Protein AF-A0A4Y7TM71-F1 (afdb_monomer_lite)

Radius of gyration: 32.28 Å; chains: 1; bounding box: 66×31×99 Å

Foldseek 3Di:
DVVLVVLLVLLVVLLVLVVVLVVLLVVLVVLVVVLPDPPDDDDDDPPPVVVVVVVVVVVVSVVVSVVSVVVSVVVVVVLVVLLVCLQCVLPDPCVVVVHDPDDDPVVVVVVVVVVVVPDDDDDPVNVVVVVVVVVVVVVVVSVVSSVVSNVVSVVVVVVVVVVSVVVSVVSVVVSVVSVVVSVVSNVVSD

Structure (mmCIF, N/CA/C/O backbone):
data_AF-A0A4Y7TM71-F1
#
_entry.id   AF-A0A4Y7TM71-F1
#
loop_
_atom_site.group_PDB
_atom_site.id
_atom_site.type_symbol
_atom_site.label_atom_id
_atom_site.label_alt_id
_atom_site.label_comp_id
_atom_site.label_asym_id
_atom_site.label_entity_id
_atom_site.label_seq_id
_atom_site.pdbx_PDB_ins_code
_atom_site.Cartn_x
_atom_site.Cartn_y
_atom_site.Cartn_z
_atom_site.occupancy
_atom_site.B_iso_or_equiv
_atom_site.auth_seq_id
_atom_site.auth_comp_id
_atom_site.auth_asym_id
_atom_site.auth_atom_id
_atom_site.pdbx_PDB_model_num
ATOM 1 N N . MET A 1 1 ? 12.649 1.979 -1.568 1.00 57.94 1 MET A N 1
ATOM 2 C CA . MET A 1 1 ? 12.592 1.007 -0.449 1.00 57.94 1 MET A CA 1
ATOM 3 C C . MET A 1 1 ? 12.255 1.655 0.897 1.00 57.94 1 MET A C 1
ATOM 5 O O . MET A 1 1 ? 11.317 1.208 1.536 1.00 57.94 1 MET A O 1
ATOM 9 N N . ILE A 1 2 ? 12.929 2.746 1.294 1.00 66.44 2 ILE A N 1
ATOM 10 C CA . ILE A 1 2 ? 12.749 3.411 2.608 1.00 66.44 2 ILE A CA 1
ATOM 11 C C . ILE A 1 2 ? 11.286 3.793 2.924 1.00 66.44 2 ILE A C 1
ATOM 13 O O . ILE A 1 2 ? 10.859 3.709 4.071 1.00 66.44 2 ILE A O 1
ATOM 17 N N . PHE A 1 3 ? 10.498 4.213 1.929 1.00 72.94 3 PHE A N 1
ATOM 18 C CA . PHE A 1 3 ? 9.116 4.660 2.152 1.00 72.94 3 PHE A CA 1
ATOM 19 C C . PHE A 1 3 ? 8.144 3.508 2.477 1.00 72.94 3 PHE A C 1
ATOM 21 O O . PHE A 1 3 ? 7.340 3.625 3.399 1.00 72.94 3 PHE A O 1
ATOM 28 N N . VAL A 1 4 ? 8.289 2.364 1.799 1.00 79.19 4 VAL A N 1
ATOM 29 C CA . VAL A 1 4 ? 7.483 1.144 2.019 1.00 79.19 4 VAL A CA 1
ATOM 30 C C . VAL A 1 4 ? 7.668 0.621 3.442 1.00 79.19 4 VAL A C 1
ATOM 32 O O . VAL A 1 4 ? 6.703 0.301 4.137 1.00 79.19 4 VAL A O 1
ATOM 35 N N . GLU A 1 5 ? 8.921 0.580 3.891 1.00 80.94 5 GLU A N 1
ATOM 36 C CA . GLU A 1 5 ? 9.288 0.130 5.231 1.00 80.94 5 GLU A CA 1
ATOM 37 C C . GLU A 1 5 ? 8.752 1.079 6.311 1.00 80.94 5 GLU A C 1
ATOM 39 O O . GLU A 1 5 ? 8.208 0.635 7.322 1.00 80.94 5 GLU A O 1
ATOM 44 N N . LYS A 1 6 ? 8.808 2.396 6.075 1.00 86.62 6 LYS A N 1
ATOM 45 C CA . LYS A 1 6 ? 8.221 3.395 6.981 1.00 86.62 6 LYS A CA 1
ATOM 46 C C . LYS A 1 6 ? 6.706 3.244 7.118 1.00 86.62 6 LYS A C 1
ATOM 48 O O . LYS A 1 6 ? 6.204 3.295 8.244 1.00 86.62 6 LYS A O 1
ATOM 53 N N . LEU A 1 7 ? 5.988 3.031 6.012 1.00 85.88 7 LEU A N 1
ATOM 54 C CA . LEU A 1 7 ? 4.543 2.769 6.039 1.00 85.88 7 LEU A CA 1
ATOM 55 C C . LEU A 1 7 ? 4.219 1.457 6.769 1.00 85.88 7 LEU A C 1
ATOM 57 O O . LEU A 1 7 ? 3.261 1.387 7.533 1.00 85.88 7 LEU A O 1
ATOM 61 N N . ALA A 1 8 ? 5.061 0.433 6.613 1.00 84.94 8 ALA A N 1
ATOM 62 C CA . ALA A 1 8 ? 4.896 -0.824 7.337 1.00 84.94 8 ALA A CA 1
ATOM 63 C C . ALA A 1 8 ? 5.119 -0.696 8.838 1.00 84.94 8 ALA A C 1
ATOM 65 O O . ALA A 1 8 ? 4.341 -1.228 9.631 1.00 84.94 8 ALA A O 1
ATOM 66 N N . ASN A 1 9 ? 6.139 0.054 9.235 1.00 87.56 9 ASN A N 1
ATOM 67 C CA . ASN A 1 9 ? 6.397 0.319 10.640 1.00 87.56 9 ASN A CA 1
ATOM 68 C C . ASN A 1 9 ? 5.257 1.128 11.268 1.00 87.56 9 ASN A C 1
ATOM 70 O O . ASN A 1 9 ? 4.792 0.778 12.351 1.00 87.56 9 ASN A O 1
ATOM 74 N N . THR A 1 10 ? 4.761 2.166 10.589 1.00 89.62 10 THR A N 1
ATOM 75 C CA . THR A 1 10 ? 3.623 2.963 11.087 1.00 89.62 10 THR A CA 1
ATOM 76 C C . THR A 1 10 ? 2.358 2.128 11.233 1.00 89.62 10 THR A C 1
ATOM 78 O O . THR A 1 10 ? 1.728 2.180 12.288 1.00 89.62 10 THR A O 1
ATOM 81 N N . GLU A 1 11 ? 2.025 1.299 10.245 1.00 87.19 11 GLU A N 1
ATOM 82 C CA . GLU A 1 11 ? 0.891 0.378 10.340 1.00 87.19 11 GLU A CA 1
ATOM 83 C C . GLU A 1 11 ? 1.028 -0.583 11.533 1.00 87.19 11 GLU A C 1
ATOM 85 O O . GLU A 1 11 ? 0.117 -0.688 12.355 1.00 87.19 11 GLU A O 1
ATOM 90 N N . ARG A 1 12 ? 2.208 -1.187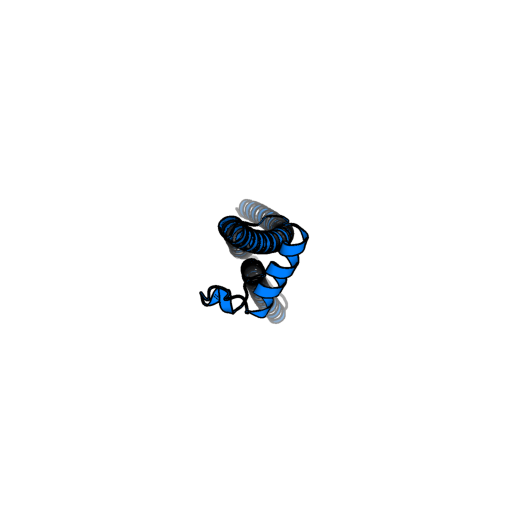 11.719 1.00 87.00 12 ARG A N 1
ATOM 91 C CA . ARG A 1 12 ? 2.487 -2.062 12.867 1.00 87.00 12 ARG A CA 1
ATOM 92 C C . ARG A 1 12 ? 2.339 -1.334 14.206 1.00 87.00 12 ARG A C 1
ATOM 94 O O . ARG A 1 12 ? 1.809 -1.903 15.160 1.00 87.00 12 ARG A O 1
ATOM 101 N N . HIS A 1 13 ? 2.804 -0.089 14.302 1.00 90.31 13 HIS A N 1
ATOM 102 C CA . HIS A 1 13 ? 2.647 0.722 15.512 1.00 90.31 13 HIS A CA 1
ATOM 103 C C . HIS A 1 13 ? 1.179 1.047 15.806 1.00 90.31 13 HIS A C 1
ATOM 105 O O . HIS A 1 13 ? 0.775 1.038 16.974 1.00 90.31 13 HIS A O 1
ATOM 111 N N . LEU A 1 14 ? 0.369 1.296 14.775 1.00 91.00 14 LEU A N 1
ATOM 112 C CA . LEU A 1 14 ? -1.070 1.512 14.929 1.00 91.00 14 LEU A CA 1
ATOM 113 C C . LEU A 1 14 ? -1.782 0.252 15.421 1.00 91.00 14 LEU A C 1
ATOM 115 O O . LEU A 1 14 ? -2.599 0.346 16.338 1.00 91.00 14 LEU A O 1
ATOM 119 N N . ASP A 1 15 ? -1.436 -0.918 14.888 1.00 88.44 15 ASP A N 1
ATOM 120 C CA . ASP A 1 15 ? -2.031 -2.191 15.306 1.00 88.44 15 ASP A CA 1
ATOM 121 C C . ASP A 1 15 ? -1.680 -2.514 16.772 1.00 88.44 15 ASP A C 1
ATOM 123 O O . ASP A 1 15 ? -2.550 -2.864 17.576 1.00 88.44 15 ASP A O 1
ATOM 127 N N . VAL A 1 16 ? -0.427 -2.283 17.181 1.00 89.94 16 VAL A N 1
ATOM 128 C CA . VAL A 1 16 ? -0.008 -2.410 18.590 1.00 89.94 16 VAL A CA 1
ATOM 129 C C . VAL A 1 16 ? -0.784 -1.437 19.485 1.00 89.94 16 VAL A C 1
ATOM 131 O O . VAL A 1 16 ? -1.297 -1.818 20.542 1.00 89.94 16 VAL A O 1
ATOM 134 N N . SER A 1 17 ? -0.933 -0.186 19.049 1.00 91.00 17 SER A N 1
ATOM 135 C CA . SER A 1 17 ? -1.661 0.847 19.796 1.00 91.00 17 SER A CA 1
ATOM 136 C C . SER A 1 17 ? -3.157 0.534 19.916 1.00 91.00 17 SER A C 1
ATOM 138 O O . SER A 1 17 ? -3.750 0.741 20.978 1.00 91.00 17 SER A O 1
ATOM 140 N N . LYS A 1 18 ? -3.770 -0.043 18.873 1.00 90.50 18 LYS A N 1
ATOM 141 C CA . LYS A 1 18 ? -5.137 -0.595 18.896 1.00 90.50 18 LYS A CA 1
ATOM 142 C C . LYS A 1 18 ? -5.264 -1.661 19.984 1.00 90.50 18 LYS A C 1
ATOM 144 O O . LYS A 1 18 ? -6.180 -1.566 20.802 1.00 90.50 18 LYS A O 1
ATOM 149 N N . GLY A 1 19 ? -4.318 -2.597 20.069 1.00 88.06 19 GLY A N 1
ATOM 150 C CA . GLY A 1 19 ? -4.281 -3.612 21.125 1.00 88.06 19 GLY A CA 1
ATOM 151 C C . GLY A 1 19 ? -4.163 -3.027 22.540 1.00 88.06 19 GLY A C 1
ATOM 152 O O . GLY A 1 19 ? -4.839 -3.487 23.463 1.00 88.06 19 GLY A O 1
ATOM 153 N N . HIS A 1 20 ? -3.343 -1.990 22.743 1.00 90.06 20 HIS A N 1
ATOM 154 C CA . HIS A 1 20 ? -3.251 -1.299 24.039 1.00 90.06 20 HIS A CA 1
ATOM 155 C C . HIS A 1 20 ? -4.541 -0.558 24.404 1.00 90.06 20 HIS A C 1
ATOM 157 O O . HIS A 1 20 ? -4.991 -0.649 25.546 1.00 90.06 20 HIS A O 1
ATOM 163 N N . SER A 1 21 ? -5.166 0.123 23.442 1.00 89.94 21 SER A N 1
ATOM 164 C CA . SER A 1 21 ? -6.427 0.842 23.649 1.00 89.94 21 SER A CA 1
ATOM 165 C C . SER A 1 21 ? -7.573 -0.103 24.034 1.00 89.94 21 SER A C 1
ATOM 167 O O . SER A 1 21 ? -8.334 0.196 24.951 1.00 89.94 21 SER A O 1
ATOM 169 N N . LEU A 1 22 ? -7.647 -1.288 23.415 1.00 87.81 22 LEU A N 1
ATOM 170 C CA . LEU A 1 22 ? -8.620 -2.324 23.785 1.00 87.81 22 LEU A CA 1
ATOM 171 C C . LEU A 1 22 ? -8.400 -2.850 25.209 1.00 87.81 22 LEU A C 1
ATOM 173 O O . LEU A 1 22 ? -9.355 -2.994 25.966 1.00 87.81 22 LEU A O 1
ATOM 177 N N . ARG A 1 23 ? -7.144 -3.098 25.603 1.00 88.38 23 ARG A N 1
ATOM 178 C CA . ARG A 1 23 ? -6.833 -3.504 26.985 1.00 88.38 23 ARG A CA 1
ATOM 179 C C . ARG A 1 23 ? -7.188 -2.409 27.989 1.00 88.38 23 ARG A C 1
ATOM 181 O O . ARG A 1 23 ? -7.703 -2.715 29.059 1.00 88.38 23 ARG A O 1
ATOM 188 N N . ALA A 1 24 ? -6.928 -1.146 27.653 1.00 89.19 24 ALA A N 1
ATOM 189 C CA . ALA A 1 24 ? -7.298 -0.013 28.494 1.00 89.19 24 ALA A CA 1
ATOM 190 C C . ALA A 1 24 ? -8.823 0.114 28.647 1.00 89.19 24 ALA A C 1
ATOM 192 O O . ALA A 1 24 ? -9.296 0.402 29.745 1.00 89.19 24 ALA A O 1
ATOM 193 N N . GLU A 1 25 ? -9.592 -0.148 27.587 1.00 89.00 25 GLU A N 1
ATOM 194 C CA . GLU A 1 25 ? -11.058 -0.204 27.636 1.00 89.00 25 GLU A CA 1
ATOM 195 C C . GLU A 1 25 ? -11.542 -1.296 28.602 1.00 89.00 25 GLU A C 1
ATOM 197 O O . GLU A 1 25 ? -12.272 -0.990 29.545 1.00 89.00 25 GLU A O 1
ATOM 202 N N . ASP A 1 26 ? -11.053 -2.532 28.438 1.00 87.94 26 ASP A N 1
ATOM 203 C CA . ASP A 1 26 ? -11.420 -3.669 29.293 1.00 87.94 26 ASP A CA 1
ATOM 204 C C . ASP A 1 26 ? -11.082 -3.374 30.781 1.00 87.94 26 ASP A C 1
ATOM 206 O O . ASP A 1 26 ? -11.872 -3.666 31.682 1.00 87.94 26 ASP A O 1
ATOM 210 N N . LYS A 1 27 ? -9.942 -2.715 31.053 1.00 89.19 27 LYS A N 1
ATOM 211 C CA . LYS A 1 27 ? -9.548 -2.279 32.408 1.00 89.19 27 LYS A CA 1
ATOM 212 C C . LYS A 1 27 ? -10.394 -1.138 32.960 1.00 89.19 27 LYS A C 1
ATOM 214 O O . LYS A 1 27 ? -10.680 -1.109 34.154 1.00 89.19 27 LYS A O 1
ATOM 219 N N . THR A 1 28 ? -10.817 -0.211 32.113 1.00 89.00 28 THR A N 1
ATOM 220 C CA . THR A 1 28 ? -11.706 0.891 32.505 1.00 89.00 28 THR A CA 1
ATOM 221 C C . THR A 1 28 ? -13.076 0.355 32.924 1.00 89.00 28 THR A C 1
ATOM 223 O O . THR A 1 28 ? -13.640 0.804 33.923 1.00 89.00 28 THR A O 1
ATOM 226 N N . ASP A 1 29 ? -13.596 -0.647 32.212 1.00 87.50 29 ASP A N 1
ATOM 227 C CA . ASP A 1 29 ? -14.848 -1.315 32.572 1.00 87.50 29 ASP A CA 1
ATOM 228 C C . ASP A 1 29 ? -14.729 -2.094 33.893 1.00 87.50 29 ASP A C 1
ATOM 230 O O . ASP A 1 29 ? -15.638 -2.033 34.727 1.00 87.50 29 ASP A O 1
ATOM 234 N N . GLU A 1 30 ? -13.588 -2.752 34.127 1.00 86.06 30 GLU A N 1
ATOM 235 C CA . GLU A 1 30 ? -13.262 -3.407 35.401 1.00 86.06 30 GLU A CA 1
ATOM 236 C C . GLU A 1 30 ? -13.226 -2.393 36.560 1.00 86.06 30 GLU A C 1
ATOM 238 O O . GLU A 1 30 ? -13.893 -2.590 37.577 1.00 86.06 30 GLU A O 1
ATOM 243 N N . LEU A 1 31 ? -12.544 -1.255 36.391 1.00 87.25 31 LEU A N 1
ATOM 244 C CA . LEU A 1 31 ? -12.505 -0.182 37.393 1.00 87.25 31 LEU A CA 1
ATOM 245 C C . LEU A 1 31 ? -13.895 0.389 37.685 1.00 87.25 31 LEU A C 1
ATOM 247 O O . LEU A 1 31 ? -14.255 0.593 38.843 1.00 87.25 31 LEU A O 1
ATOM 251 N N . LYS A 1 32 ? -14.715 0.602 36.653 1.00 87.19 32 LYS A N 1
ATOM 252 C CA . LYS A 1 32 ? -16.100 1.062 36.815 1.00 87.19 32 LYS A CA 1
ATOM 253 C C . LYS A 1 32 ? -16.953 0.051 37.581 1.00 87.19 32 LYS A C 1
ATOM 255 O O . LYS A 1 32 ? -17.898 0.439 38.267 1.00 87.19 32 LYS A O 1
ATOM 260 N N . GLN A 1 33 ? -16.668 -1.241 37.438 1.00 84.44 33 GLN A N 1
ATOM 261 C CA . GLN A 1 33 ? -17.321 -2.287 38.213 1.00 84.44 33 GLN A CA 1
ATOM 262 C C . GLN A 1 33 ? -16.858 -2.272 39.675 1.00 84.44 33 GLN A C 1
ATOM 264 O O . GLN A 1 33 ? -17.709 -2.354 40.555 1.00 84.44 33 GLN A O 1
ATOM 269 N N . LEU A 1 34 ? -15.552 -2.125 39.921 1.00 83.44 34 LEU A N 1
ATOM 270 C CA . LEU A 1 34 ? -14.950 -2.081 41.260 1.00 83.44 34 LEU A CA 1
ATOM 271 C C . LEU A 1 34 ? -15.322 -0.823 42.059 1.00 83.44 34 LEU A C 1
ATOM 273 O O . LEU A 1 34 ? -15.441 -0.893 43.275 1.00 83.44 34 LEU A O 1
ATOM 277 N N . ASN A 1 35 ? -15.537 0.313 41.392 1.00 83.00 35 ASN A N 1
ATOM 278 C CA . ASN A 1 35 ? -15.972 1.560 42.030 1.00 83.00 35 ASN A CA 1
ATOM 279 C C . ASN A 1 35 ? -17.427 1.479 42.551 1.00 83.00 35 ASN A C 1
ATOM 281 O O . ASN A 1 35 ? -17.818 2.215 43.455 1.00 83.00 35 ASN A O 1
ATOM 285 N N . LYS A 1 36 ? -18.249 0.547 42.043 1.00 82.62 36 LYS A N 1
ATOM 286 C CA . LYS A 1 36 ? -19.595 0.329 42.591 1.00 82.62 36 LYS A CA 1
ATOM 287 C C . LYS A 1 36 ? -19.502 -0.223 44.012 1.00 82.62 36 LYS A C 1
ATOM 289 O O . LYS A 1 36 ? -18.653 -1.051 44.314 1.00 82.62 36 LYS A O 1
ATOM 294 N N . SER A 1 37 ? -20.440 0.199 44.862 1.00 79.44 37 SER A N 1
ATOM 295 C CA . SER A 1 37 ? -20.548 -0.279 46.243 1.00 79.44 37 SER A CA 1
ATOM 296 C C . SER A 1 37 ? -20.456 -1.806 46.328 1.00 79.44 37 SER A C 1
ATOM 298 O O . SER A 1 37 ? -21.211 -2.509 45.649 1.00 79.44 37 SER A O 1
ATOM 300 N N . ILE A 1 38 ? -19.593 -2.294 47.227 1.00 76.94 38 ILE A N 1
ATOM 301 C CA . ILE A 1 38 ? -19.411 -3.719 47.557 1.00 76.94 38 ILE A CA 1
ATOM 302 C C . ILE A 1 38 ? -20.723 -4.420 47.949 1.00 76.94 38 ILE A C 1
ATOM 304 O O . ILE A 1 38 ? -20.817 -5.642 47.891 1.00 76.94 38 ILE A O 1
ATOM 308 N N . PHE A 1 39 ? -21.755 -3.648 48.303 1.00 79.19 39 PHE A N 1
ATOM 309 C CA . PHE A 1 39 ? -23.078 -4.135 48.688 1.00 79.19 39 PHE A CA 1
ATOM 310 C C . PHE A 1 39 ? -24.036 -4.367 47.505 1.00 79.19 39 PHE A C 1
ATOM 312 O O . PHE A 1 39 ? -25.129 -4.892 47.705 1.00 79.19 39 PHE A O 1
ATOM 319 N N . ARG A 1 40 ? -23.666 -3.998 46.268 1.00 77.62 40 ARG A N 1
ATOM 320 C CA . ARG A 1 40 ? -24.448 -4.306 45.054 1.00 77.62 40 ARG A CA 1
ATOM 321 C C . ARG A 1 40 ? -23.758 -5.415 44.247 1.00 77.62 40 ARG A C 1
ATOM 323 O O . ARG A 1 40 ? -22.867 -5.104 43.456 1.00 77.62 40 ARG A O 1
ATOM 330 N N . PRO A 1 41 ? -24.168 -6.692 44.388 1.00 76.50 41 PRO A N 1
ATOM 331 C CA . PRO A 1 41 ? -23.534 -7.794 43.672 1.00 76.50 41 PRO A CA 1
ATOM 332 C C . PRO A 1 41 ? -23.718 -7.663 42.154 1.00 76.50 41 PRO A C 1
ATOM 334 O O . PRO A 1 41 ? -24.784 -7.289 41.661 1.00 76.50 41 PRO A O 1
ATOM 337 N N . VAL A 1 42 ? -22.674 -8.008 41.397 1.00 77.00 42 VAL A N 1
ATOM 338 C CA . VAL A 1 42 ? -22.730 -8.067 39.931 1.00 77.00 42 VAL A CA 1
ATOM 339 C C . VAL A 1 42 ? -23.218 -9.448 39.519 1.00 77.00 42 VAL A C 1
ATOM 341 O O . VAL A 1 42 ? -22.447 -10.401 39.426 1.00 77.00 42 VAL A O 1
ATOM 344 N N . ILE A 1 43 ? -24.525 -9.559 39.306 1.00 76.25 43 ILE A N 1
ATOM 345 C CA . ILE A 1 43 ? -25.174 -10.815 38.937 1.00 76.25 43 ILE A CA 1
ATOM 346 C C . ILE A 1 43 ? -25.158 -10.935 37.413 1.00 76.25 43 ILE A C 1
ATOM 348 O O . ILE A 1 43 ? -25.748 -10.116 36.712 1.00 76.25 43 ILE A O 1
ATOM 352 N N . THR A 1 44 ? -24.484 -11.960 36.890 1.00 76.06 44 THR A N 1
ATOM 353 C CA . THR A 1 44 ? -24.576 -12.332 35.472 1.00 76.06 44 THR A CA 1
ATOM 354 C C . THR A 1 44 ? -25.392 -13.608 35.355 1.00 76.06 44 THR A C 1
ATOM 356 O O . THR A 1 44 ? -24.962 -14.660 35.835 1.00 76.06 44 THR A O 1
ATOM 359 N N . TRP A 1 45 ? -26.555 -13.532 34.715 1.00 70.31 45 TRP A N 1
ATOM 360 C CA . TRP A 1 45 ? -27.317 -14.725 34.361 1.00 70.31 45 TRP A CA 1
ATOM 361 C C . TRP A 1 45 ? -26.624 -15.424 33.180 1.00 70.31 45 TRP A C 1
ATOM 363 O O . TRP A 1 45 ? -26.159 -14.749 32.265 1.00 70.31 45 TRP A O 1
ATOM 373 N N . ASN A 1 46 ? -26.511 -16.755 33.232 1.00 80.69 46 ASN A N 1
ATOM 374 C CA . ASN A 1 46 ? -25.804 -17.590 32.250 1.00 80.69 46 ASN A CA 1
ATOM 375 C C . ASN A 1 46 ? -24.270 -17.358 32.164 1.00 80.69 46 ASN A C 1
ATOM 377 O O . ASN A 1 46 ? -23.744 -16.763 31.220 1.00 80.69 46 ASN A O 1
ATOM 381 N N . LYS A 1 47 ? -23.531 -17.848 33.176 1.00 84.19 47 LYS A N 1
ATOM 382 C CA . LYS A 1 47 ? -22.056 -17.767 33.243 1.00 84.19 47 LYS A CA 1
ATOM 383 C C . LYS A 1 47 ? -21.359 -18.464 32.073 1.00 84.19 47 LYS A C 1
ATOM 385 O O . LYS A 1 47 ? -20.363 -17.934 31.588 1.00 84.19 47 LYS A O 1
ATOM 390 N N . ASP A 1 48 ? -21.868 -19.611 31.632 1.00 85.88 48 ASP A N 1
ATOM 391 C CA . ASP A 1 48 ? -21.220 -20.394 30.578 1.00 85.88 48 ASP A CA 1
ATOM 392 C C . ASP A 1 48 ? -21.368 -19.722 29.214 1.00 85.88 48 ASP A C 1
ATOM 394 O O . ASP A 1 48 ? -20.375 -19.588 28.504 1.00 85.88 48 ASP A O 1
ATOM 398 N N . ALA A 1 49 ? -22.542 -19.163 28.893 1.00 88.00 49 ALA A N 1
ATOM 399 C CA . ALA A 1 49 ? -22.696 -18.358 27.679 1.00 88.00 49 ALA A CA 1
ATOM 400 C C . ALA A 1 49 ? -21.810 -17.103 27.698 1.00 88.00 49 ALA A C 1
ATOM 402 O O . ALA A 1 49 ? -21.214 -16.753 26.681 1.00 88.00 49 ALA A O 1
ATOM 403 N N . LYS A 1 50 ? -21.669 -16.436 28.855 1.00 84.94 50 LYS A N 1
ATOM 404 C CA . LYS A 1 50 ? -20.769 -15.279 28.984 1.00 84.94 50 LYS A CA 1
ATOM 405 C C . LYS A 1 50 ? -19.300 -15.676 28.799 1.00 84.94 50 LYS A C 1
ATOM 407 O O . LYS A 1 50 ? -18.566 -14.944 28.139 1.00 84.94 50 LYS A O 1
ATOM 412 N N . ARG A 1 51 ? -18.880 -16.817 29.359 1.00 84.94 51 ARG A N 1
ATOM 413 C CA . ARG A 1 51 ? -17.523 -17.354 29.186 1.00 84.94 51 ARG A CA 1
ATOM 414 C C . ARG A 1 51 ? -17.262 -17.695 27.719 1.00 84.94 51 ARG A C 1
ATOM 416 O O . ARG A 1 51 ? -16.293 -17.191 27.167 1.00 84.94 51 ARG A O 1
ATOM 423 N N . ALA A 1 52 ? -18.169 -18.430 27.079 1.00 89.38 52 ALA A N 1
ATOM 424 C CA . ALA A 1 52 ? -18.064 -18.785 25.666 1.00 89.38 52 ALA A CA 1
ATOM 425 C C . ALA A 1 52 ? -18.005 -17.543 24.758 1.00 89.38 52 ALA A C 1
ATOM 427 O O . ALA A 1 52 ? -17.179 -17.472 23.855 1.00 89.38 52 ALA A O 1
ATOM 428 N N . ALA A 1 53 ? -18.820 -16.518 25.030 1.00 88.44 53 ALA A N 1
ATOM 429 C CA . ALA A 1 53 ? -18.776 -15.259 24.285 1.00 88.44 53 ALA A CA 1
ATOM 430 C C . ALA A 1 53 ? -17.452 -14.499 24.485 1.00 88.44 53 ALA A C 1
ATOM 432 O O . ALA A 1 53 ? -16.944 -13.876 23.553 1.00 88.44 53 ALA A O 1
ATOM 433 N N . GLN A 1 54 ? -16.880 -14.538 25.692 1.00 85.69 54 GLN A N 1
ATOM 434 C CA . GLN A 1 54 ? -15.584 -13.924 25.974 1.00 85.69 54 GLN A CA 1
ATOM 435 C C . GLN A 1 54 ? -14.439 -14.676 25.283 1.00 85.69 54 GLN A C 1
ATOM 437 O O . GLN A 1 54 ? -13.576 -14.034 24.689 1.00 85.69 54 GLN A O 1
ATOM 442 N N . GLU A 1 55 ? -14.453 -16.007 25.319 1.00 87.00 55 GLU A N 1
ATOM 443 C CA . GLU A 1 55 ? -13.491 -16.861 24.615 1.00 87.00 55 GLU A CA 1
ATOM 444 C C . GLU A 1 55 ? -13.570 -16.644 23.099 1.00 87.00 55 GLU A C 1
ATOM 446 O O . GLU A 1 55 ? -12.548 -16.373 22.473 1.00 87.00 55 GLU A O 1
ATOM 451 N N . ALA A 1 56 ? -14.777 -16.619 22.523 1.00 90.94 56 ALA A N 1
ATOM 452 C CA . ALA A 1 56 ? -14.986 -16.320 21.107 1.00 90.94 56 ALA A CA 1
ATOM 453 C C . ALA A 1 56 ? -14.483 -14.919 20.720 1.00 90.94 56 ALA A C 1
ATOM 455 O O . ALA A 1 56 ? -13.861 -14.748 19.675 1.00 90.94 56 ALA A O 1
ATOM 456 N N . LYS A 1 57 ? -14.693 -13.908 21.577 1.00 88.25 57 LYS A N 1
ATOM 457 C CA . LYS A 1 57 ? -14.181 -12.545 21.354 1.00 88.25 57 LYS A CA 1
ATOM 458 C C . LYS A 1 57 ? -12.653 -12.495 21.382 1.00 88.25 57 LYS A C 1
ATOM 460 O O . LYS A 1 57 ? -12.061 -11.739 20.619 1.00 88.25 57 LYS A O 1
ATOM 465 N N . ILE A 1 58 ? -12.011 -13.251 22.274 1.00 86.06 58 ILE A N 1
ATOM 466 C CA . ILE A 1 58 ? -10.545 -13.333 22.346 1.00 86.06 58 ILE A CA 1
ATOM 467 C C . ILE A 1 58 ? -9.999 -14.038 21.106 1.00 86.06 58 ILE A C 1
ATOM 469 O O . ILE A 1 58 ? -9.057 -13.530 20.504 1.00 86.06 58 ILE A O 1
ATOM 473 N N . GLN A 1 59 ? -10.618 -15.151 20.708 1.00 88.50 59 GLN A N 1
ATOM 474 C CA . GLN A 1 59 ? -10.228 -15.902 19.520 1.00 88.50 59 GLN A CA 1
ATOM 475 C C . GLN A 1 59 ? -10.356 -15.042 18.258 1.00 88.50 59 GLN A C 1
ATOM 477 O O . GLN A 1 59 ? -9.377 -14.869 17.547 1.00 88.50 59 GLN A O 1
ATOM 482 N N . SER A 1 60 ? -11.503 -14.386 18.059 1.00 89.00 60 SER A N 1
ATOM 483 C CA . SER A 1 60 ? -11.710 -13.463 16.936 1.00 89.00 60 SER A CA 1
ATOM 484 C C . SER A 1 60 ? -10.699 -12.315 16.930 1.00 89.00 60 SER A C 1
ATOM 486 O O . SER A 1 60 ? -10.146 -12.017 15.882 1.00 89.00 60 SER A O 1
ATOM 488 N N . ARG A 1 61 ? -10.384 -11.708 18.087 1.00 84.81 61 ARG A N 1
ATOM 489 C CA . ARG A 1 61 ? -9.336 -10.670 18.167 1.00 84.81 61 ARG A CA 1
ATOM 490 C C . ARG A 1 61 ? -7.966 -11.206 17.736 1.00 84.81 61 ARG A C 1
ATOM 492 O O . ARG A 1 61 ? -7.217 -10.481 17.092 1.00 84.81 61 ARG A O 1
ATOM 499 N N . TYR A 1 62 ? -7.625 -12.432 18.131 1.00 85.62 62 TYR A N 1
ATOM 500 C CA . TYR A 1 62 ? -6.352 -13.055 17.772 1.00 85.62 62 TYR A CA 1
ATOM 501 C C . TYR A 1 62 ? -6.281 -13.384 16.279 1.00 85.62 62 TYR A C 1
ATOM 503 O O . TYR A 1 62 ? -5.269 -13.089 15.644 1.00 85.62 62 TYR A O 1
ATOM 511 N N . ASP A 1 63 ? -7.354 -13.950 15.728 1.00 89.06 63 ASP A N 1
ATOM 512 C CA . ASP A 1 63 ? -7.453 -14.289 14.310 1.00 89.06 63 ASP A CA 1
ATOM 513 C C . ASP A 1 63 ? -7.397 -13.018 13.447 1.00 89.06 63 ASP A C 1
ATOM 515 O O . ASP A 1 63 ? -6.589 -12.946 12.526 1.00 89.06 63 ASP A O 1
ATOM 519 N N . ASP A 1 64 ? -8.116 -11.958 13.834 1.00 86.62 64 ASP A N 1
ATOM 520 C CA . ASP A 1 64 ? -8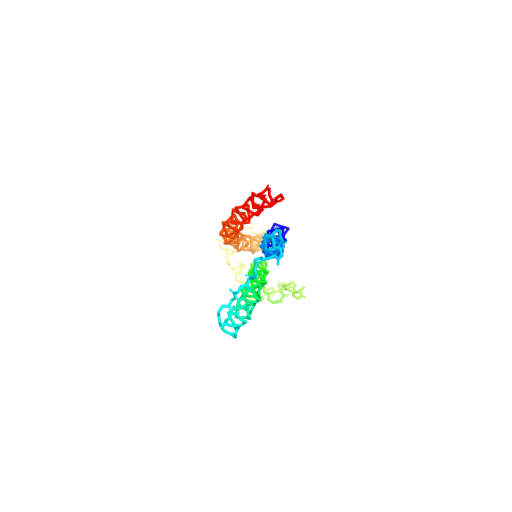.059 -10.654 13.162 1.00 86.62 64 ASP A CA 1
ATOM 521 C C . ASP A 1 64 ? -6.638 -10.056 13.181 1.00 86.62 64 ASP A C 1
ATOM 523 O O . ASP A 1 64 ? -6.138 -9.595 12.155 1.00 86.62 64 ASP A O 1
ATOM 527 N N . GLU A 1 65 ? -5.956 -10.057 14.338 1.00 85.00 65 GLU A N 1
ATOM 528 C CA . GLU A 1 65 ? -4.578 -9.548 14.450 1.00 85.00 65 GLU A CA 1
ATOM 529 C C . GLU A 1 65 ? -3.588 -10.375 13.617 1.00 85.00 65 GLU A C 1
ATOM 531 O O . GLU A 1 65 ? -2.615 -9.836 13.077 1.00 85.00 65 GLU A O 1
ATOM 536 N N . ARG A 1 66 ? -3.805 -11.690 13.532 1.00 87.50 66 ARG A N 1
ATOM 537 C CA . ARG A 1 66 ? -2.978 -12.591 12.733 1.00 87.50 66 ARG A CA 1
ATOM 538 C C . ARG A 1 66 ? -3.176 -12.325 11.243 1.00 87.50 66 ARG A C 1
ATOM 540 O O . ARG A 1 66 ? -2.180 -12.146 10.542 1.00 87.50 66 ARG A O 1
ATOM 547 N N . ASP A 1 67 ? -4.420 -12.230 10.793 1.00 88.81 67 ASP A N 1
ATOM 548 C CA . ASP A 1 67 ? -4.775 -11.957 9.401 1.00 88.81 67 ASP A CA 1
ATOM 549 C C . ASP A 1 67 ? -4.272 -10.579 8.949 1.00 88.81 67 ASP A C 1
ATOM 551 O O . ASP A 1 67 ? -3.750 -10.435 7.842 1.00 88.81 67 ASP A O 1
ATOM 555 N N . GLU A 1 68 ? -4.382 -9.557 9.806 1.00 84.44 68 GLU A N 1
ATOM 556 C CA . GLU A 1 68 ? -3.845 -8.214 9.544 1.00 84.44 68 GLU A CA 1
ATOM 557 C C . GLU A 1 68 ? -2.318 -8.256 9.341 1.00 84.44 68 GLU A C 1
ATOM 559 O O . GLU A 1 68 ? -1.797 -7.661 8.392 1.00 84.44 68 GLU A O 1
ATOM 564 N N . ARG A 1 69 ? -1.589 -9.004 10.182 1.00 83.25 69 ARG A N 1
ATOM 565 C CA . ARG A 1 69 ? -0.131 -9.164 10.047 1.00 83.25 69 ARG A CA 1
ATOM 566 C C . ARG A 1 69 ? 0.262 -9.951 8.806 1.00 83.25 69 ARG A C 1
ATOM 568 O O . ARG A 1 69 ? 1.239 -9.586 8.156 1.00 83.25 69 ARG A O 1
ATOM 575 N N . GLU A 1 70 ? -0.450 -11.030 8.500 1.00 87.25 70 GLU A N 1
ATOM 576 C CA . GLU A 1 70 ? -0.163 -11.863 7.332 1.00 87.25 70 GLU A CA 1
ATOM 577 C C . GLU A 1 70 ? -0.349 -11.070 6.037 1.00 87.25 70 GLU A C 1
ATOM 579 O O . GLU A 1 70 ? 0.549 -11.066 5.196 1.00 87.25 70 GLU A O 1
ATOM 584 N N . LYS A 1 71 ? -1.440 -10.300 5.930 1.00 86.38 71 LYS A N 1
ATOM 585 C CA . LYS A 1 71 ? -1.671 -9.382 4.806 1.00 86.38 71 LYS A CA 1
ATOM 586 C C . LYS A 1 71 ? -0.549 -8.356 4.671 1.00 86.38 71 LYS A C 1
ATOM 588 O O . LYS A 1 71 ? 0.017 -8.215 3.595 1.00 86.38 71 LYS A O 1
ATOM 593 N N . ALA A 1 72 ? -0.153 -7.704 5.766 1.00 83.06 72 ALA A N 1
ATOM 594 C CA . ALA A 1 72 ? 0.939 -6.730 5.728 1.00 83.06 72 ALA A CA 1
ATOM 595 C C . ALA A 1 72 ? 2.279 -7.354 5.283 1.00 83.06 72 ALA A C 1
ATOM 597 O O . ALA A 1 72 ? 3.047 -6.719 4.561 1.00 83.06 72 ALA A O 1
ATOM 598 N N . MET A 1 73 ? 2.569 -8.594 5.692 1.00 84.50 73 MET A N 1
ATOM 599 C CA . MET A 1 73 ? 3.767 -9.318 5.250 1.00 84.50 73 MET A CA 1
ATOM 600 C C . MET A 1 73 ? 3.693 -9.716 3.773 1.00 84.50 73 MET A C 1
ATOM 602 O O . MET A 1 73 ? 4.696 -9.621 3.062 1.00 84.50 73 MET A O 1
ATOM 606 N N . MET A 1 74 ? 2.519 -10.152 3.313 1.00 88.31 74 MET A N 1
ATOM 607 C CA . MET A 1 74 ? 2.276 -10.493 1.915 1.00 88.31 74 MET A CA 1
ATOM 608 C C . MET A 1 74 ? 2.473 -9.273 1.011 1.00 88.31 74 MET A C 1
ATOM 610 O O . MET A 1 74 ? 3.231 -9.376 0.048 1.00 88.31 74 MET A O 1
ATOM 614 N N . ASP A 1 75 ? 1.905 -8.120 1.374 1.00 84.69 75 ASP A N 1
ATOM 615 C CA . ASP A 1 75 ? 2.045 -6.859 0.634 1.00 84.69 75 ASP A CA 1
ATOM 616 C C . ASP A 1 75 ? 3.526 -6.462 0.482 1.00 84.69 75 ASP A C 1
ATOM 618 O O . ASP A 1 75 ? 3.995 -6.163 -0.616 1.00 84.69 75 ASP A O 1
ATOM 622 N N . ILE A 1 76 ? 4.307 -6.523 1.570 1.00 84.50 76 ILE A N 1
ATOM 623 C CA . ILE A 1 76 ? 5.745 -6.199 1.541 1.00 84.50 76 ILE A CA 1
ATOM 624 C C . ILE A 1 76 ? 6.500 -7.143 0.602 1.00 84.50 76 ILE A C 1
ATOM 626 O O . ILE A 1 76 ? 7.345 -6.699 -0.182 1.00 84.50 76 ILE A O 1
ATOM 630 N N . ARG A 1 77 ? 6.210 -8.446 0.677 1.00 88.38 77 ARG A N 1
ATOM 631 C CA . ARG A 1 77 ? 6.844 -9.450 -0.182 1.00 88.38 77 ARG A CA 1
ATOM 632 C C . ARG A 1 77 ? 6.479 -9.230 -1.647 1.00 88.38 77 ARG A C 1
ATOM 634 O O . ARG A 1 77 ? 7.342 -9.353 -2.514 1.00 88.38 77 ARG A O 1
ATOM 641 N N . GLU A 1 78 ? 5.226 -8.898 -1.931 1.00 88.75 78 GLU A N 1
ATOM 642 C CA . GLU A 1 78 ? 4.768 -8.603 -3.284 1.00 88.75 78 GLU A CA 1
ATOM 643 C C . GLU A 1 78 ? 5.485 -7.377 -3.859 1.00 88.75 78 GLU A C 1
ATOM 645 O O . GLU A 1 78 ? 6.024 -7.453 -4.965 1.00 88.75 78 GLU A O 1
ATOM 650 N N . THR A 1 79 ? 5.595 -6.290 -3.088 1.00 85.56 79 THR A N 1
ATOM 651 C CA . THR A 1 79 ? 6.364 -5.099 -3.474 1.00 85.56 79 THR A CA 1
ATOM 652 C C . THR A 1 79 ? 7.826 -5.440 -3.771 1.00 85.56 79 THR A C 1
ATOM 654 O O . THR A 1 79 ? 8.362 -5.007 -4.793 1.00 85.56 79 THR A O 1
ATOM 657 N N . GLN A 1 80 ? 8.479 -6.240 -2.919 1.00 85.75 80 GLN A N 1
ATOM 658 C CA . GLN A 1 80 ? 9.863 -6.674 -3.147 1.00 85.75 80 GLN A CA 1
ATOM 659 C C . GLN A 1 80 ? 10.003 -7.482 -4.442 1.00 85.75 80 GLN A C 1
ATOM 661 O O . GLN A 1 80 ? 10.896 -7.206 -5.244 1.00 85.75 80 GLN A O 1
ATOM 666 N N . ASN A 1 81 ? 9.098 -8.432 -4.681 1.00 88.25 81 ASN A N 1
ATOM 667 C CA . ASN A 1 81 ? 9.106 -9.254 -5.889 1.00 88.25 81 ASN A CA 1
ATOM 668 C C . ASN A 1 81 ? 8.879 -8.415 -7.153 1.00 88.25 81 ASN A C 1
ATOM 670 O O . ASN A 1 81 ? 9.582 -8.587 -8.149 1.00 88.25 81 ASN A O 1
ATOM 674 N N . ARG A 1 82 ? 7.909 -7.494 -7.116 1.00 85.31 82 ARG A N 1
ATOM 675 C CA . ARG A 1 82 ? 7.560 -6.614 -8.236 1.00 85.31 82 ARG A CA 1
ATOM 676 C C . ARG A 1 82 ? 8.729 -5.695 -8.598 1.00 85.31 82 ARG A C 1
ATOM 678 O O . ARG A 1 82 ? 9.105 -5.627 -9.767 1.00 85.31 82 ARG A O 1
ATOM 685 N N . LEU A 1 83 ? 9.351 -5.054 -7.606 1.00 85.19 83 LEU A N 1
ATOM 686 C CA . LEU A 1 83 ? 10.520 -4.200 -7.826 1.00 85.19 83 LEU A CA 1
ATOM 687 C C . LEU A 1 83 ? 11.729 -5.006 -8.327 1.00 85.19 83 LEU A C 1
ATOM 689 O O . LEU A 1 83 ? 12.415 -4.574 -9.253 1.00 85.19 83 LEU A O 1
ATOM 693 N N . GLY A 1 84 ? 11.966 -6.191 -7.755 1.00 85.50 84 GLY A N 1
ATOM 694 C CA . GLY A 1 84 ? 13.039 -7.090 -8.181 1.00 85.50 84 GLY A CA 1
ATOM 695 C C . GLY A 1 84 ? 12.901 -7.486 -9.649 1.00 85.50 84 GLY A C 1
ATOM 696 O O . GLY A 1 84 ? 13.838 -7.309 -10.422 1.00 85.50 84 GLY A O 1
ATOM 697 N N . LYS A 1 85 ? 11.699 -7.905 -10.061 1.00 85.31 85 LYS A N 1
ATOM 698 C CA . LYS A 1 85 ? 11.395 -8.265 -11.453 1.00 85.31 85 LYS A CA 1
ATOM 699 C C . LYS A 1 85 ? 11.534 -7.086 -12.420 1.00 85.31 85 LYS A C 1
ATOM 701 O O . LYS A 1 85 ? 11.964 -7.269 -13.552 1.00 85.31 85 LYS A O 1
ATOM 706 N N . ALA A 1 86 ? 11.159 -5.882 -11.994 1.00 84.31 86 ALA A N 1
ATOM 707 C CA . ALA A 1 86 ? 11.305 -4.682 -12.813 1.00 84.31 86 ALA A CA 1
ATOM 708 C C . ALA A 1 86 ? 12.773 -4.290 -13.014 1.00 84.31 86 ALA A C 1
ATOM 710 O O . ALA A 1 86 ? 13.150 -3.827 -14.085 1.00 84.31 86 ALA A O 1
ATOM 711 N N . THR A 1 87 ? 13.600 -4.508 -11.991 1.00 80.00 87 THR A N 1
ATOM 712 C CA . THR A 1 87 ? 15.039 -4.216 -12.033 1.00 80.00 87 THR A CA 1
ATOM 713 C C . THR A 1 87 ? 15.781 -5.200 -12.938 1.00 80.00 87 THR A C 1
ATOM 715 O O . THR A 1 87 ? 16.696 -4.805 -13.654 1.00 80.00 87 THR A O 1
ATOM 718 N N . THR A 1 88 ? 15.361 -6.468 -12.957 1.00 79.75 88 THR A N 1
ATOM 719 C CA . THR A 1 88 ? 15.927 -7.500 -13.839 1.00 79.75 88 THR A CA 1
ATOM 720 C C . THR A 1 88 ? 15.279 -7.541 -15.226 1.00 79.75 88 THR A C 1
ATOM 722 O O . THR A 1 88 ? 15.638 -8.377 -16.052 1.00 79.75 88 THR A O 1
ATOM 725 N N . TYR A 1 89 ? 14.331 -6.647 -15.523 1.00 76.75 89 TYR A N 1
ATOM 726 C CA . TYR A 1 89 ? 13.632 -6.634 -16.804 1.00 76.75 89 TYR A CA 1
ATOM 727 C C . TYR A 1 89 ? 14.590 -6.326 -17.961 1.00 76.75 89 TYR A C 1
ATOM 729 O O . TYR A 1 89 ? 15.209 -5.266 -17.995 1.00 76.75 89 TYR A O 1
ATOM 737 N N . GLY A 1 90 ? 14.692 -7.239 -18.928 1.00 65.25 90 GLY A N 1
ATOM 738 C CA . GLY A 1 90 ? 15.621 -7.099 -20.054 1.00 65.25 90 GLY A CA 1
ATOM 739 C C . GLY A 1 90 ? 17.083 -7.396 -19.707 1.00 65.25 90 GLY A C 1
ATOM 740 O O . GLY A 1 90 ? 17.949 -7.134 -20.532 1.00 65.25 90 GLY A O 1
ATOM 741 N N . ALA A 1 91 ? 17.365 -7.928 -18.512 1.00 65.81 91 ALA A N 1
ATOM 742 C CA . ALA A 1 91 ? 18.617 -8.630 -18.263 1.00 65.81 91 ALA A CA 1
ATOM 743 C C . ALA A 1 91 ? 18.482 -10.049 -18.830 1.00 65.81 91 ALA A C 1
ATOM 745 O O . ALA A 1 91 ? 17.654 -10.825 -18.352 1.00 65.81 91 ALA A O 1
ATOM 746 N N . ASP A 1 92 ? 19.256 -10.362 -19.866 1.00 59.78 92 ASP A N 1
ATOM 747 C CA . ASP A 1 92 ? 19.460 -11.747 -20.292 1.00 59.78 92 ASP A CA 1
ATOM 748 C C . ASP A 1 92 ? 20.197 -12.514 -19.183 1.00 59.78 92 ASP A C 1
ATOM 750 O O . ASP A 1 92 ? 21.026 -11.944 -18.469 1.00 59.78 92 ASP A O 1
ATOM 754 N N . ASP A 1 93 ? 19.909 -13.809 -19.039 1.00 56.59 93 ASP A N 1
ATOM 755 C CA . ASP A 1 93 ? 20.492 -14.675 -17.995 1.00 56.59 93 ASP A CA 1
ATOM 756 C C . ASP A 1 93 ? 22.041 -14.677 -18.052 1.00 56.59 93 ASP A C 1
ATOM 758 O O . ASP A 1 93 ? 22.722 -14.738 -17.028 1.00 56.59 93 ASP A O 1
ATOM 762 N N . ASP A 1 94 ? 22.591 -14.486 -19.257 1.00 52.44 94 ASP A N 1
ATOM 763 C CA . ASP A 1 94 ? 24.0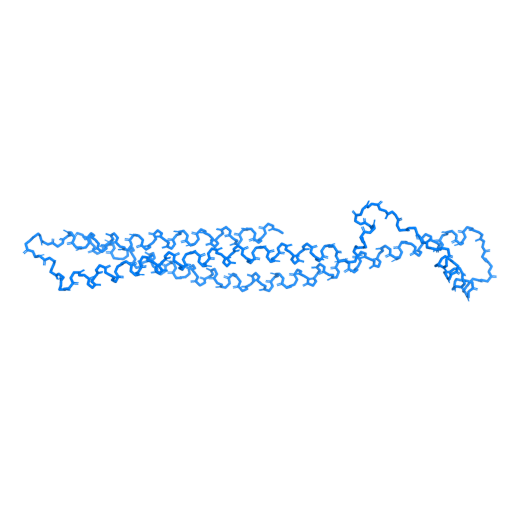26 -14.383 -19.562 1.00 52.44 94 ASP A CA 1
ATOM 764 C C . ASP A 1 94 ? 24.659 -13.065 -19.056 1.00 52.44 94 ASP A C 1
ATOM 766 O O . ASP A 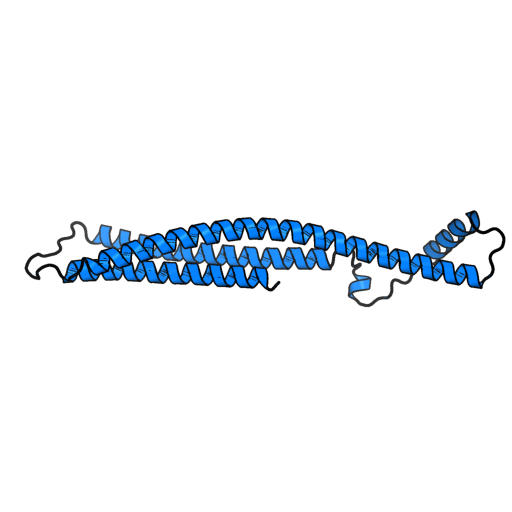1 94 ? 25.803 -13.029 -18.599 1.00 52.44 94 ASP A O 1
ATOM 770 N N . GLU A 1 95 ? 23.882 -11.976 -19.042 1.00 53.66 95 GLU A N 1
ATOM 771 C CA . GLU A 1 95 ? 24.300 -10.653 -18.557 1.00 53.66 95 GLU A CA 1
ATOM 772 C C . GLU A 1 95 ? 24.303 -10.595 -17.017 1.00 53.66 95 GLU A C 1
ATOM 774 O O . GLU A 1 95 ? 25.130 -9.916 -16.406 1.00 53.66 95 GLU A O 1
ATOM 779 N N . LEU A 1 96 ? 23.415 -11.367 -16.378 1.00 53.25 96 LEU A N 1
ATOM 780 C CA . LEU A 1 96 ? 23.343 -11.529 -14.922 1.00 53.25 96 LEU A CA 1
ATOM 781 C C . LEU A 1 96 ? 24.524 -12.350 -14.358 1.00 53.25 96 LEU A C 1
ATOM 783 O O . LEU A 1 96 ? 24.892 -12.184 -13.195 1.00 53.25 96 LEU A O 1
ATOM 787 N N . MET A 1 97 ? 25.129 -13.205 -15.192 1.00 56.22 97 MET A N 1
ATOM 788 C CA . MET A 1 97 ? 26.321 -14.022 -14.908 1.00 56.22 97 MET A CA 1
ATOM 789 C C . MET A 1 97 ? 27.650 -13.313 -15.236 1.00 56.22 97 MET A C 1
ATOM 791 O O . MET A 1 97 ? 28.719 -13.902 -15.074 1.00 56.22 97 MET A O 1
ATOM 795 N N . GLY A 1 98 ? 27.616 -12.046 -15.667 1.00 50.12 98 GLY A N 1
ATOM 796 C CA . GLY A 1 98 ? 28.819 -11.281 -16.016 1.00 50.12 98 GLY A CA 1
ATOM 797 C C . GLY A 1 98 ? 29.413 -11.627 -17.388 1.00 50.12 98 GLY A C 1
ATOM 798 O O . GLY A 1 98 ? 30.554 -11.254 -17.671 1.00 50.12 98 GLY A O 1
ATOM 799 N N . GLY A 1 99 ? 28.659 -12.322 -18.246 1.00 52.09 99 GLY A N 1
ATOM 800 C CA . GLY A 1 99 ? 29.020 -12.572 -19.635 1.00 52.09 99 GLY A CA 1
ATOM 801 C C . GLY A 1 99 ? 28.822 -11.315 -20.479 1.00 52.09 99 GLY A C 1
ATOM 802 O O . GLY A 1 99 ? 27.713 -10.802 -20.622 1.00 52.09 99 GLY A O 1
ATOM 803 N N . ARG A 1 100 ? 29.904 -10.791 -21.062 1.00 53.44 100 ARG A N 1
ATOM 804 C CA . ARG A 1 100 ? 29.809 -9.771 -22.116 1.00 53.44 100 ARG A CA 1
ATOM 805 C C . ARG A 1 100 ? 29.090 -10.430 -23.296 1.00 53.44 100 ARG A C 1
ATOM 807 O O . ARG A 1 100 ? 29.609 -11.425 -23.796 1.00 53.44 100 ARG A O 1
ATOM 814 N N . ARG A 1 101 ? 27.931 -9.909 -23.729 1.00 59.91 101 ARG A N 1
ATOM 815 C CA . ARG A 1 101 ? 27.175 -10.454 -24.875 1.00 59.91 101 ARG A CA 1
ATOM 816 C C . ARG A 1 101 ? 28.094 -10.550 -26.100 1.00 59.91 101 ARG A C 1
ATOM 818 O O . ARG A 1 101 ? 28.338 -9.554 -26.779 1.00 59.91 101 ARG A O 1
ATOM 825 N N . MET A 1 102 ? 28.634 -11.734 -26.376 1.00 60.06 102 MET A N 1
ATOM 826 C CA . MET A 1 102 ? 29.437 -11.979 -27.572 1.00 60.06 102 MET A CA 1
ATOM 827 C C . MET A 1 102 ? 28.460 -12.137 -28.735 1.00 60.06 102 MET A C 1
ATOM 829 O O . MET A 1 102 ? 27.753 -13.140 -28.825 1.00 60.06 102 MET A O 1
ATOM 833 N N . ARG A 1 103 ? 28.374 -11.119 -29.601 1.00 68.19 103 ARG A N 1
ATOM 834 C CA . ARG A 1 103 ? 27.502 -11.162 -30.783 1.00 68.19 103 ARG A CA 1
ATOM 835 C C . ARG A 1 103 ? 27.931 -12.305 -31.701 1.00 68.19 103 ARG A C 1
ATOM 837 O O . ARG A 1 103 ? 29.122 -12.556 -31.890 1.00 68.19 103 ARG A O 1
ATOM 844 N N . THR A 1 104 ? 26.961 -13.002 -32.285 1.00 76.56 104 THR A N 1
ATOM 845 C CA . THR A 1 104 ? 27.243 -14.081 -33.238 1.00 76.56 104 THR A CA 1
ATOM 846 C C . THR A 1 104 ? 27.761 -13.513 -34.562 1.00 76.56 104 THR A C 1
ATOM 848 O O . THR A 1 104 ? 27.427 -12.396 -34.958 1.00 76.56 104 THR A O 1
ATOM 851 N N . ALA A 1 105 ? 28.566 -14.300 -35.286 1.00 72.50 105 ALA A N 1
ATOM 852 C CA . ALA A 1 105 ? 29.138 -13.898 -36.579 1.00 72.50 105 ALA A CA 1
ATOM 853 C C . ALA A 1 105 ? 28.068 -13.467 -37.607 1.00 72.50 105 ALA A C 1
ATOM 855 O O . ALA A 1 105 ? 28.304 -12.604 -38.450 1.00 72.50 105 ALA A O 1
ATOM 856 N N . GLU A 1 106 ? 26.871 -14.041 -37.501 1.00 74.81 106 GLU A N 1
ATOM 857 C CA . GLU A 1 106 ? 25.717 -13.729 -38.341 1.00 74.81 106 GLU A CA 1
ATOM 858 C C . GLU A 1 106 ? 25.155 -12.321 -38.070 1.00 74.81 106 GLU A C 1
ATOM 860 O O . GLU A 1 106 ? 24.855 -11.588 -39.010 1.00 74.81 106 GLU A O 1
ATOM 865 N N . GLN A 1 107 ? 25.092 -11.898 -36.801 1.00 76.50 107 GLN A N 1
ATOM 866 C CA . GLN A 1 107 ? 24.636 -10.556 -36.410 1.00 76.50 107 GLN A CA 1
ATOM 867 C C . GLN A 1 107 ? 25.608 -9.467 -36.878 1.00 76.50 107 GLN A C 1
ATOM 869 O O . GLN A 1 107 ? 25.186 -8.422 -37.375 1.00 76.50 107 GLN A O 1
ATOM 874 N N . LEU A 1 108 ? 26.913 -9.736 -36.779 1.00 74.12 108 LEU A N 1
ATOM 875 C CA . LEU A 1 108 ? 27.957 -8.822 -37.248 1.00 74.12 108 LEU A CA 1
ATOM 876 C C . LEU A 1 108 ? 27.890 -8.613 -38.768 1.00 74.12 108 LEU A C 1
ATOM 878 O O . LEU A 1 108 ? 27.983 -7.480 -39.241 1.00 74.12 108 LEU A O 1
ATOM 882 N N . ASN A 1 109 ? 27.675 -9.681 -39.544 1.00 77.44 109 ASN A N 1
ATOM 883 C CA . ASN A 1 109 ? 27.525 -9.567 -40.997 1.00 77.44 109 ASN A CA 1
ATOM 884 C C . ASN A 1 109 ? 26.269 -8.781 -41.395 1.00 77.44 109 ASN A C 1
ATOM 886 O O . ASN A 1 109 ? 26.337 -7.947 -42.297 1.00 77.44 109 ASN A O 1
ATOM 890 N N . GLN A 1 110 ? 25.148 -8.984 -40.698 1.00 79.31 110 GLN A N 1
ATOM 891 C CA . GLN A 1 110 ? 23.913 -8.246 -40.971 1.00 79.31 110 GLN A CA 1
ATOM 892 C C . GLN A 1 110 ? 24.050 -6.743 -40.698 1.00 79.31 110 GLN A C 1
ATOM 894 O O . GLN A 1 110 ? 23.559 -5.946 -41.499 1.00 79.31 110 GLN A O 1
ATOM 899 N N . ARG A 1 111 ? 24.731 -6.330 -39.616 1.00 74.06 111 ARG A N 1
ATOM 900 C CA . ARG A 1 111 ? 25.008 -4.901 -39.369 1.00 74.06 111 ARG A CA 1
ATOM 901 C C . ARG A 1 111 ? 25.880 -4.309 -40.479 1.00 74.06 111 ARG A C 1
ATOM 903 O O . ARG A 1 111 ? 25.524 -3.281 -41.051 1.00 74.06 111 ARG A O 1
ATOM 910 N N . LYS A 1 112 ? 26.960 -5.000 -40.866 1.00 76.50 112 LYS A N 1
ATOM 911 C CA . LYS A 1 112 ? 27.843 -4.558 -41.962 1.00 76.50 112 LYS A CA 1
ATOM 912 C C . LYS A 1 112 ? 27.097 -4.394 -43.287 1.00 76.50 112 LYS A C 1
ATOM 914 O O . LYS A 1 112 ? 27.331 -3.433 -44.012 1.00 76.50 112 LYS A O 1
ATOM 919 N N . GLU A 1 113 ? 26.179 -5.299 -43.616 1.00 79.25 113 GLU A N 1
ATOM 920 C CA . GLU A 1 113 ? 25.348 -5.183 -44.823 1.00 79.25 113 GLU A CA 1
ATOM 921 C C . GLU A 1 113 ? 24.327 -4.041 -44.763 1.00 79.25 113 GLU A C 1
ATOM 923 O O . GLU A 1 113 ? 24.002 -3.457 -45.799 1.00 79.25 113 GLU A O 1
ATOM 928 N N . GLN A 1 114 ? 23.816 -3.707 -43.576 1.00 77.62 114 GLN A N 1
ATOM 929 C CA . GLN A 1 114 ? 22.921 -2.566 -43.391 1.00 77.62 114 GLN A CA 1
ATOM 930 C C . GLN A 1 114 ? 23.667 -1.236 -43.551 1.00 77.62 114 GLN A C 1
ATOM 932 O O . GLN A 1 114 ? 23.182 -0.364 -44.272 1.00 77.62 114 GLN A O 1
ATOM 937 N N . ARG A 1 115 ? 24.871 -1.106 -42.980 1.00 72.75 115 ARG A N 1
ATOM 938 C CA . ARG A 1 115 ? 25.690 0.119 -43.071 1.00 72.75 115 ARG A CA 1
ATOM 939 C C . ARG A 1 115 ? 26.237 0.387 -44.474 1.00 72.75 115 ARG A C 1
ATOM 941 O O . ARG A 1 115 ? 26.207 1.528 -44.932 1.00 72.75 115 ARG A O 1
ATOM 948 N N . LYS A 1 116 ? 26.591 -0.664 -45.228 1.00 76.31 116 LYS A N 1
ATOM 949 C CA . LYS A 1 116 ? 27.005 -0.569 -46.648 1.00 76.31 116 LYS A CA 1
ATOM 950 C C . LYS A 1 116 ? 25.989 0.124 -47.562 1.00 76.31 116 LYS A C 1
ATOM 952 O O . LYS A 1 116 ? 26.349 0.549 -48.652 1.00 76.31 116 LYS A O 1
ATOM 957 N N . ARG A 1 117 ? 24.717 0.220 -47.158 1.00 74.31 117 ARG A N 1
ATOM 958 C CA . ARG A 1 117 ? 23.675 0.927 -47.924 1.00 74.31 117 ARG A CA 1
ATOM 959 C C . ARG A 1 117 ? 23.762 2.448 -47.783 1.00 74.31 117 ARG A C 1
ATOM 961 O O . ARG A 1 117 ? 23.169 3.148 -48.599 1.00 74.31 117 ARG A O 1
ATOM 968 N N . PHE A 1 118 ? 24.466 2.940 -46.765 1.00 71.50 118 PHE A N 1
ATOM 969 C CA . PHE A 1 118 ? 24.530 4.356 -46.402 1.00 71.50 118 PHE A CA 1
ATOM 970 C C . PHE A 1 118 ? 25.946 4.950 -46.490 1.00 71.50 118 PHE A C 1
ATOM 972 O O . PHE A 1 118 ? 26.074 6.170 -46.546 1.00 71.50 118 PHE A O 1
ATOM 979 N N . GLN A 1 119 ? 26.994 4.122 -46.573 1.00 67.38 119 GLN A N 1
ATOM 980 C CA . GLN A 1 119 ? 28.379 4.562 -46.771 1.00 67.38 119 GLN A CA 1
ATOM 981 C C . GLN A 1 119 ? 28.830 4.404 -48.234 1.00 67.38 119 GLN A C 1
ATOM 983 O O . GLN A 1 119 ? 28.722 3.323 -48.811 1.00 67.38 119 GLN A O 1
ATOM 988 N N . PHE A 1 120 ? 29.381 5.475 -48.820 1.00 66.81 120 PHE A N 1
ATOM 989 C CA . PHE A 1 120 ? 29.873 5.495 -50.208 1.00 66.81 120 PHE A CA 1
ATOM 990 C C . PHE A 1 120 ? 31.410 5.623 -50.326 1.00 66.81 120 PHE A C 1
ATOM 992 O O . PHE A 1 120 ? 31.950 5.259 -51.367 1.00 66.81 120 PHE A O 1
ATOM 999 N N . GLU A 1 121 ? 32.119 6.035 -49.262 1.00 60.53 121 GLU A N 1
ATOM 1000 C CA . GLU A 1 121 ? 33.597 6.083 -49.159 1.00 60.53 121 GLU A CA 1
ATOM 1001 C C . GLU A 1 121 ? 34.060 5.809 -47.706 1.00 60.53 121 GLU A C 1
ATOM 1003 O O . GLU A 1 121 ? 34.616 6.673 -47.032 1.00 60.53 121 GLU A O 1
ATOM 1008 N N . ALA A 1 122 ? 33.783 4.611 -47.179 1.00 60.94 122 ALA A N 1
ATOM 1009 C CA . ALA A 1 122 ? 34.143 4.254 -45.804 1.00 60.94 122 ALA A CA 1
ATOM 1010 C C . ALA A 1 122 ? 35.657 4.025 -45.646 1.00 60.94 122 ALA A C 1
ATOM 1012 O O . ALA A 1 122 ? 36.280 3.291 -46.419 1.00 60.94 122 ALA A O 1
ATOM 1013 N N . THR A 1 123 ? 36.244 4.622 -44.609 1.00 68.00 123 THR A N 1
ATOM 1014 C CA . THR A 1 123 ? 37.591 4.273 -44.129 1.00 68.00 123 THR A CA 1
ATOM 1015 C C . THR A 1 123 ? 37.450 3.254 -42.999 1.00 68.00 123 THR A C 1
ATOM 1017 O O . THR A 1 123 ? 36.464 3.286 -42.275 1.00 68.00 123 THR A O 1
ATOM 1020 N N . ALA A 1 124 ? 38.438 2.379 -42.787 1.00 70.06 124 ALA A N 1
ATOM 1021 C CA . ALA A 1 124 ? 38.392 1.388 -41.701 1.00 70.06 124 ALA A CA 1
ATOM 1022 C C . ALA A 1 124 ? 38.156 2.005 -40.301 1.00 70.06 124 ALA A C 1
ATOM 1024 O O . ALA A 1 124 ? 37.566 1.356 -39.448 1.00 70.06 124 ALA A O 1
ATOM 1025 N N . SER A 1 125 ? 38.555 3.266 -40.078 1.00 72.19 125 SER A N 1
ATOM 1026 C CA . SER A 1 125 ? 38.264 3.990 -38.831 1.00 72.19 125 SER A CA 1
ATOM 1027 C C . SER A 1 125 ? 36.795 4.404 -38.676 1.00 72.19 125 SER A C 1
ATOM 1029 O O . SER A 1 125 ? 36.346 4.623 -37.559 1.00 72.19 125 SER A O 1
ATOM 1031 N N . ASP A 1 126 ? 36.064 4.567 -39.781 1.00 72.69 126 ASP A N 1
ATOM 1032 C CA . ASP A 1 126 ? 34.639 4.928 -39.786 1.00 72.69 126 ASP A CA 1
ATOM 1033 C C . ASP A 1 126 ? 33.779 3.706 -39.424 1.00 72.69 126 ASP A C 1
ATOM 1035 O O . ASP A 1 126 ? 32.844 3.804 -38.636 1.00 72.69 126 ASP A O 1
ATOM 1039 N N . ASP A 1 127 ? 34.173 2.522 -39.907 1.00 76.12 127 ASP A N 1
ATOM 1040 C CA . ASP A 1 127 ? 33.538 1.245 -39.555 1.00 76.12 127 ASP A CA 1
ATOM 1041 C C . ASP A 1 127 ? 33.670 0.916 -38.057 1.00 76.12 127 ASP A C 1
ATOM 1043 O O . ASP A 1 127 ? 32.702 0.461 -37.445 1.00 76.12 127 ASP A O 1
ATOM 1047 N N . GLU A 1 128 ? 34.846 1.161 -37.464 1.00 76.75 128 GLU A N 1
ATOM 1048 C CA . GLU A 1 128 ? 35.094 0.960 -36.026 1.00 76.75 128 GLU A CA 1
ATOM 1049 C C . GLU A 1 128 ? 34.260 1.917 -35.162 1.00 76.75 128 GLU A C 1
ATOM 1051 O O . GLU A 1 128 ? 33.668 1.497 -34.168 1.00 76.75 128 GLU A O 1
ATOM 1056 N N . LEU A 1 129 ? 34.152 3.188 -35.564 1.00 81.12 129 LEU A N 1
ATOM 1057 C CA . LEU A 1 129 ? 33.355 4.182 -34.845 1.00 81.12 129 LEU A CA 1
ATOM 1058 C C . LEU A 1 129 ? 31.854 3.856 -34.902 1.00 81.12 129 LEU A C 1
ATOM 1060 O O . LEU A 1 129 ? 31.162 3.966 -33.892 1.00 81.12 129 LEU A O 1
ATOM 1064 N N . GL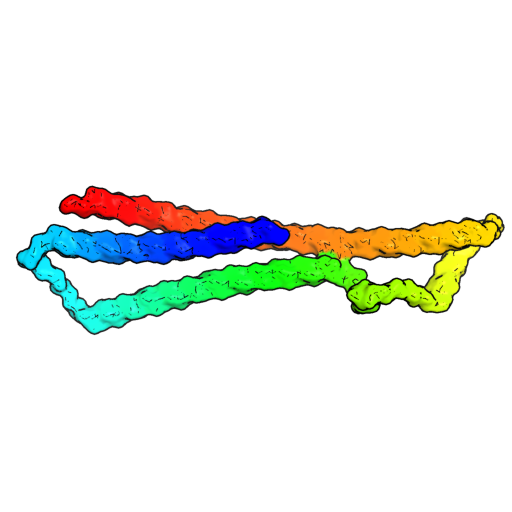U A 1 130 ? 31.351 3.408 -36.052 1.00 80.56 130 GLU A N 1
ATOM 1065 C CA . GLU A 1 130 ? 29.963 2.952 -36.200 1.00 80.56 130 GLU A CA 1
ATOM 1066 C C . GLU A 1 130 ? 29.677 1.665 -35.398 1.00 80.56 130 GLU A C 1
ATOM 1068 O O . GLU A 1 130 ? 28.577 1.491 -34.871 1.00 80.56 130 GLU A O 1
ATOM 1073 N N . ASP A 1 131 ? 30.657 0.761 -35.251 1.00 82.19 131 ASP A N 1
ATOM 1074 C CA . ASP A 1 131 ? 30.536 -0.415 -34.374 1.00 82.19 131 ASP A CA 1
ATOM 1075 C C . ASP A 1 131 ? 30.393 -0.015 -32.900 1.00 82.19 131 ASP A C 1
ATOM 1077 O O . ASP A 1 131 ? 29.524 -0.550 -32.204 1.00 82.19 131 ASP A O 1
ATOM 1081 N N . GLU A 1 132 ? 31.186 0.955 -32.441 1.00 81.81 132 GLU A N 1
ATOM 1082 C CA . GLU A 1 132 ? 31.075 1.505 -31.088 1.00 81.81 132 GLU A CA 1
ATOM 1083 C C . GLU A 1 132 ? 29.755 2.258 -30.870 1.00 81.81 132 GLU A C 1
ATOM 1085 O O . GLU A 1 132 ? 29.136 2.123 -29.812 1.00 81.81 132 GLU A O 1
ATOM 1090 N N . LEU A 1 133 ? 29.294 3.038 -31.854 1.00 83.50 133 LEU A N 1
ATOM 1091 C CA . LEU A 1 133 ? 28.018 3.750 -31.770 1.00 83.50 133 LEU A CA 1
ATOM 1092 C C . LEU A 1 133 ? 26.833 2.786 -31.684 1.00 83.50 133 LEU A C 1
ATOM 1094 O O . LEU A 1 133 ? 25.988 2.973 -30.811 1.00 83.50 133 LEU A O 1
ATOM 1098 N N . ASP A 1 134 ? 26.780 1.748 -32.519 1.00 83.50 134 ASP A N 1
ATOM 1099 C CA . ASP A 1 134 ? 25.707 0.749 -32.462 1.00 83.50 134 ASP A CA 1
ATOM 1100 C C . ASP A 1 134 ? 25.697 0.000 -31.123 1.00 83.50 134 ASP A C 1
ATOM 1102 O O . ASP A 1 134 ? 24.634 -0.219 -30.540 1.00 83.50 134 ASP A O 1
ATOM 1106 N N . ASP A 1 135 ? 26.868 -0.360 -30.594 1.00 84.94 135 ASP A N 1
ATOM 1107 C CA . ASP A 1 135 ? 26.964 -1.027 -29.295 1.00 84.94 135 ASP A CA 1
ATOM 1108 C C . ASP A 1 135 ? 26.525 -0.113 -28.139 1.00 84.94 135 ASP A C 1
ATOM 1110 O O . ASP A 1 135 ? 25.794 -0.558 -27.248 1.00 84.94 135 ASP A O 1
ATOM 1114 N N . ASN A 1 136 ? 26.896 1.170 -28.181 1.00 86.81 136 ASN A N 1
ATOM 1115 C CA . ASN A 1 136 ? 26.424 2.173 -27.226 1.00 86.81 136 ASN A CA 1
ATOM 1116 C C . ASN A 1 136 ? 24.908 2.404 -27.350 1.00 86.81 136 ASN A C 1
ATOM 1118 O O . ASN A 1 136 ? 24.218 2.559 -26.342 1.00 86.81 136 ASN A O 1
ATOM 1122 N N . LEU A 1 137 ? 24.362 2.428 -28.570 1.00 87.88 137 LEU A N 1
ATOM 1123 C CA . LEU A 1 137 ? 22.928 2.593 -28.816 1.00 87.88 137 LEU A CA 1
ATOM 1124 C C . LEU A 1 137 ? 22.121 1.389 -28.318 1.00 87.88 137 LEU A C 1
ATOM 1126 O O . LEU A 1 137 ? 21.049 1.584 -27.740 1.00 87.88 137 LEU A O 1
ATOM 1130 N N . ASP A 1 138 ? 22.639 0.170 -28.472 1.00 85.56 138 ASP A N 1
ATOM 1131 C CA . ASP A 1 138 ? 22.054 -1.043 -27.893 1.00 85.56 138 ASP A CA 1
ATOM 1132 C C . ASP A 1 138 ? 22.037 -0.966 -26.355 1.00 85.56 138 ASP A C 1
ATOM 1134 O O . ASP A 1 138 ? 21.004 -1.233 -25.729 1.00 85.56 138 ASP A O 1
ATOM 1138 N N . GLU A 1 139 ? 23.142 -0.532 -25.734 1.00 85.31 139 GLU A N 1
ATOM 1139 C CA . GLU A 1 139 ? 23.229 -0.344 -24.279 1.00 85.31 139 GLU A CA 1
ATOM 1140 C C . GLU A 1 139 ? 22.232 0.711 -23.782 1.00 85.31 139 GLU A C 1
ATOM 1142 O O . GLU A 1 139 ? 21.488 0.471 -22.825 1.00 85.31 139 GLU A O 1
ATOM 1147 N N . VAL A 1 140 ? 22.150 1.859 -24.462 1.00 88.38 140 VAL A N 1
ATOM 1148 C CA . VAL A 1 140 ? 21.167 2.909 -24.159 1.00 88.38 140 VAL A CA 1
ATOM 1149 C C . VAL A 1 140 ? 19.746 2.379 -24.339 1.00 88.38 140 VAL A C 1
ATOM 1151 O O . VAL A 1 140 ? 18.886 2.630 -23.493 1.00 88.38 140 VAL A O 1
ATOM 1154 N N . GLY A 1 141 ? 19.484 1.611 -25.396 1.00 88.38 141 GLY A N 1
ATOM 1155 C CA . GLY A 1 141 ? 18.192 0.977 -25.640 1.00 88.38 141 GLY A CA 1
ATOM 1156 C C . GLY A 1 141 ? 17.775 0.055 -24.493 1.00 88.38 141 GLY A C 1
ATOM 1157 O O . GLY A 1 141 ? 16.637 0.124 -24.018 1.00 88.38 141 GLY A O 1
ATOM 1158 N N . ASP A 1 142 ? 18.695 -0.765 -23.993 1.00 86.38 142 ASP A N 1
ATOM 1159 C CA . ASP A 1 142 ? 18.445 -1.662 -22.866 1.00 86.38 142 ASP A CA 1
ATOM 1160 C C . ASP A 1 142 ? 18.310 -0.908 -21.535 1.00 86.38 142 ASP A C 1
ATOM 1162 O O . ASP A 1 142 ? 17.416 -1.216 -20.738 1.00 86.38 142 ASP A O 1
ATOM 1166 N N . ALA A 1 143 ? 19.107 0.138 -21.311 1.00 86.25 143 ALA A N 1
ATOM 1167 C CA . ALA A 1 143 ? 18.954 1.032 -20.166 1.00 86.25 143 ALA A CA 1
ATOM 1168 C C . ALA A 1 143 ? 17.576 1.717 -20.165 1.00 86.25 143 ALA A C 1
ATOM 1170 O O . ALA A 1 143 ? 16.895 1.747 -19.139 1.00 86.25 143 ALA A O 1
ATOM 1171 N N . VAL A 1 144 ? 17.106 2.200 -21.319 1.00 90.38 144 VAL A N 1
ATOM 1172 C CA . VAL A 1 144 ? 15.780 2.818 -21.471 1.00 90.38 144 VAL A CA 1
ATOM 1173 C C . VAL A 1 144 ? 14.657 1.806 -21.224 1.00 90.38 144 VAL A C 1
ATOM 1175 O O . VAL A 1 144 ? 13.673 2.143 -20.561 1.00 90.38 144 VAL A O 1
ATOM 1178 N N . LYS A 1 145 ? 14.786 0.552 -21.685 1.00 88.56 145 LYS A N 1
ATOM 1179 C CA . LYS A 1 145 ? 13.811 -0.516 -21.382 1.00 88.56 145 LYS A CA 1
ATOM 1180 C C . LYS A 1 145 ? 13.722 -0.788 -19.878 1.00 88.56 145 LYS A C 1
ATOM 1182 O O . LYS A 1 145 ? 12.611 -0.849 -19.347 1.00 88.56 145 LYS A O 1
ATOM 1187 N N . ARG A 1 146 ? 14.866 -0.897 -19.191 1.00 86.88 146 ARG A N 1
ATOM 1188 C CA . ARG A 1 146 ? 14.941 -1.059 -17.726 1.00 86.88 146 ARG A CA 1
ATOM 1189 C C . ARG A 1 146 ? 14.312 0.132 -17.005 1.00 86.88 146 ARG A C 1
ATOM 1191 O O . ARG A 1 146 ? 13.457 -0.055 -16.143 1.00 86.88 146 ARG A O 1
ATOM 1198 N N . LEU A 1 147 ? 14.651 1.358 -17.406 1.00 90.69 147 LEU A N 1
ATOM 1199 C CA . LEU A 1 147 ? 14.066 2.585 -16.854 1.00 90.69 147 LEU A CA 1
ATOM 1200 C C . LEU A 1 147 ? 12.550 2.646 -17.051 1.00 90.69 147 LEU A C 1
ATOM 1202 O O . LEU A 1 147 ? 11.830 3.0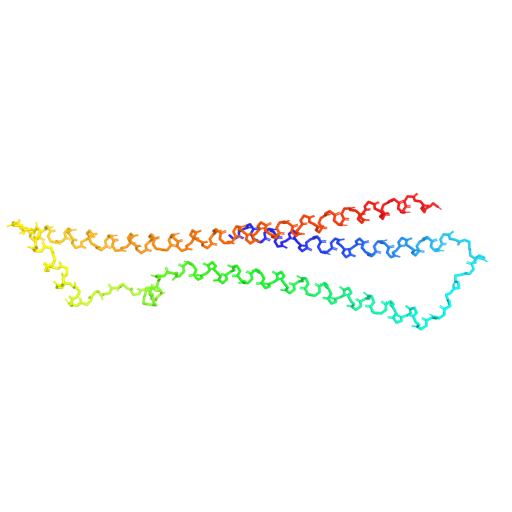12 -16.126 1.00 90.69 147 LEU A O 1
ATOM 1206 N N . LYS A 1 148 ? 12.042 2.246 -18.222 1.00 91.88 148 LYS A N 1
ATOM 1207 C CA . LYS A 1 148 ? 10.600 2.168 -18.487 1.00 91.88 148 LYS A CA 1
ATOM 1208 C C . LYS A 1 148 ? 9.917 1.146 -17.580 1.00 91.88 148 LYS A C 1
ATOM 1210 O O . LYS A 1 148 ? 8.878 1.457 -17.000 1.00 91.88 148 LYS A O 1
ATOM 1215 N N . ALA A 1 149 ? 10.491 -0.048 -17.436 1.00 90.06 149 ALA A N 1
ATOM 1216 C CA . ALA A 1 149 ? 9.954 -1.092 -16.564 1.00 90.06 149 ALA A CA 1
ATOM 1217 C C . ALA A 1 149 ? 9.943 -0.657 -15.090 1.00 90.06 149 ALA A C 1
ATOM 1219 O O . ALA A 1 149 ? 8.934 -0.834 -14.400 1.00 90.06 149 ALA A O 1
ATOM 1220 N N . LEU A 1 150 ? 11.023 -0.019 -14.630 1.00 90.25 150 LEU A N 1
ATOM 1221 C CA . LEU A 1 150 ? 11.105 0.598 -13.308 1.00 90.25 150 LEU A CA 1
ATOM 1222 C C . LEU A 1 150 ? 10.066 1.709 -13.146 1.00 90.25 150 LEU A C 1
ATOM 1224 O O . LEU A 1 150 ? 9.361 1.721 -12.146 1.00 90.25 150 LEU A O 1
ATOM 1228 N N . GLY A 1 151 ? 9.919 2.602 -14.124 1.00 91.44 151 GLY A N 1
ATOM 1229 C CA . GLY A 1 151 ? 8.942 3.692 -14.101 1.00 91.44 151 GLY A CA 1
ATOM 1230 C C . GLY A 1 151 ? 7.503 3.198 -13.977 1.00 91.44 151 GLY A C 1
ATOM 1231 O O . GLY A 1 151 ? 6.764 3.656 -13.108 1.00 91.44 151 GLY A O 1
ATOM 1232 N N . MET A 1 152 ? 7.122 2.209 -14.789 1.00 92.69 152 MET A N 1
ATOM 1233 C CA . MET A 1 152 ? 5.802 1.575 -14.712 1.00 92.69 152 MET A CA 1
ATOM 1234 C C . MET A 1 152 ? 5.571 0.908 -13.354 1.00 92.69 152 MET A C 1
ATOM 1236 O O . MET A 1 152 ? 4.517 1.075 -12.745 1.00 92.69 152 MET A O 1
ATOM 1240 N N . THR A 1 153 ? 6.579 0.195 -12.856 1.00 90.69 153 THR A N 1
ATOM 1241 C CA . THR A 1 153 ? 6.521 -0.485 -11.559 1.00 90.69 153 THR A CA 1
ATOM 1242 C C . THR A 1 153 ? 6.433 0.496 -10.394 1.00 90.69 153 THR A C 1
ATOM 1244 O O . THR A 1 153 ? 5.674 0.268 -9.456 1.00 90.69 153 THR A O 1
ATOM 1247 N N . MET A 1 154 ? 7.171 1.605 -10.456 1.00 89.50 154 MET A N 1
ATOM 1248 C CA . MET A 1 154 ? 7.078 2.684 -9.476 1.00 89.50 154 MET A CA 1
ATOM 1249 C C . MET A 1 154 ? 5.689 3.317 -9.490 1.00 89.50 154 MET A C 1
ATOM 1251 O O . MET A 1 154 ? 5.159 3.581 -8.419 1.00 89.50 154 MET A O 1
ATOM 1255 N N . GLY A 1 155 ? 5.082 3.511 -10.665 1.00 92.44 155 GLY A N 1
ATOM 1256 C CA . GLY A 1 155 ? 3.700 3.986 -10.775 1.00 92.44 155 GLY A CA 1
ATOM 1257 C C . GLY A 1 155 ? 2.719 3.070 -10.041 1.00 92.44 155 GLY A C 1
ATOM 1258 O O . GLY A 1 155 ? 2.019 3.516 -9.139 1.00 92.44 155 GLY A O 1
ATOM 1259 N N . GLN A 1 156 ? 2.760 1.768 -10.339 1.00 91.50 156 GLN A N 1
ATOM 1260 C CA . GLN A 1 156 ? 1.921 0.769 -9.660 1.00 91.50 156 GLN A CA 1
ATOM 1261 C C . GLN A 1 156 ? 2.158 0.722 -8.143 1.00 91.50 156 GLN A C 1
ATOM 1263 O O . GLN A 1 156 ? 1.229 0.557 -7.357 1.00 91.50 156 GLN A O 1
ATOM 1268 N N . GLU A 1 157 ? 3.412 0.858 -7.717 1.00 89.62 157 GLU A N 1
ATOM 1269 C CA . GLU A 1 157 ? 3.778 0.862 -6.304 1.00 89.62 157 GLU A CA 1
ATOM 1270 C C . GLU A 1 157 ? 3.288 2.127 -5.579 1.00 89.62 157 GLU A C 1
ATOM 1272 O O . GLU A 1 157 ? 2.873 2.043 -4.424 1.00 89.62 157 GLU A O 1
ATOM 1277 N N . LEU A 1 158 ? 3.283 3.287 -6.244 1.00 91.88 158 LEU A N 1
ATOM 1278 C CA . LEU A 1 158 ? 2.690 4.512 -5.702 1.00 91.88 158 LEU A CA 1
ATOM 1279 C C . LEU A 1 158 ? 1.178 4.366 -5.519 1.00 91.88 158 LEU A C 1
ATOM 1281 O O . LEU A 1 158 ? 0.667 4.724 -4.459 1.00 91.88 158 LEU A O 1
ATOM 1285 N N . ASP A 1 159 ? 0.477 3.789 -6.496 1.00 92.81 159 ASP A N 1
ATOM 1286 C CA . ASP A 1 159 ? -0.963 3.528 -6.393 1.00 92.81 159 ASP A CA 1
ATOM 1287 C C . ASP A 1 159 ? -1.270 2.586 -5.217 1.00 92.81 159 ASP A C 1
ATOM 1289 O O . ASP A 1 159 ? -2.097 2.899 -4.356 1.00 92.81 159 ASP A O 1
ATOM 1293 N N . SER A 1 160 ? -0.518 1.486 -5.096 1.00 89.81 160 SER A N 1
ATOM 1294 C CA . SER A 1 160 ? -0.640 0.551 -3.970 1.00 89.81 160 SER A CA 1
ATOM 1295 C C . SER A 1 160 ? -0.359 1.215 -2.616 1.00 89.81 160 SER A C 1
ATOM 1297 O O . SER A 1 160 ? -1.032 0.918 -1.622 1.00 89.81 160 SER A O 1
ATOM 1299 N N . GLN A 1 161 ? 0.627 2.113 -2.546 1.00 89.88 161 GLN A N 1
ATOM 1300 C CA . GLN A 1 161 ? 0.930 2.854 -1.322 1.00 89.88 161 GLN A CA 1
ATOM 1301 C C . GLN A 1 161 ? -0.152 3.880 -0.985 1.00 89.88 161 GLN A C 1
ATOM 1303 O O . GLN A 1 161 ? -0.461 4.039 0.195 1.00 89.88 161 GLN A O 1
ATOM 1308 N N . ASN A 1 162 ? -0.773 4.528 -1.972 1.00 92.94 162 ASN A N 1
ATOM 1309 C CA . ASN A 1 162 ? -1.887 5.453 -1.746 1.00 92.94 162 ASN A CA 1
ATOM 1310 C C . ASN A 1 162 ? -3.090 4.741 -1.112 1.00 92.94 162 ASN A C 1
ATOM 1312 O O . ASN A 1 162 ? -3.666 5.223 -0.130 1.00 92.94 162 ASN A O 1
ATOM 1316 N N . GLU A 1 163 ? -3.432 3.548 -1.601 1.00 92.12 163 GLU A N 1
ATOM 1317 C CA . GLU A 1 163 ? -4.471 2.727 -0.974 1.00 92.12 163 GLU A CA 1
ATOM 1318 C C . GLU A 1 163 ? -4.100 2.337 0.459 1.00 92.12 163 GLU A C 1
ATOM 1320 O O . GLU A 1 163 ? -4.931 2.378 1.370 1.00 92.12 163 GLU A O 1
ATOM 1325 N N . ARG A 1 164 ? -2.832 1.982 0.690 1.00 90.25 164 ARG A N 1
ATOM 1326 C CA . ARG A 1 164 ? -2.346 1.641 2.026 1.00 90.25 164 ARG A CA 1
ATOM 1327 C C . ARG A 1 164 ? -2.402 2.826 2.986 1.00 90.25 164 ARG A C 1
ATOM 1329 O O . ARG A 1 164 ? -2.819 2.649 4.128 1.00 90.25 164 ARG A O 1
ATOM 1336 N N . ILE A 1 165 ? -2.031 4.023 2.535 1.00 93.69 165 ILE A N 1
ATOM 1337 C CA . ILE A 1 165 ? -2.148 5.261 3.315 1.00 93.69 165 ILE A CA 1
ATOM 1338 C C . ILE A 1 165 ? -3.608 5.491 3.707 1.00 93.69 165 ILE A C 1
ATOM 1340 O O . ILE A 1 165 ? -3.878 5.756 4.874 1.00 93.69 165 ILE A O 1
ATOM 1344 N N . THR A 1 166 ? -4.548 5.275 2.787 1.00 94.56 166 THR A N 1
ATOM 1345 C CA . THR A 1 166 ? -5.990 5.382 3.068 1.00 94.56 166 THR A CA 1
ATOM 1346 C C . THR A 1 166 ? -6.431 4.394 4.162 1.00 94.56 166 THR A C 1
ATOM 1348 O O . THR A 1 166 ? -7.178 4.747 5.077 1.00 94.56 166 THR A O 1
ATOM 1351 N N . ARG A 1 167 ? -5.926 3.150 4.139 1.00 90.56 167 ARG A N 1
ATOM 1352 C CA . ARG A 1 167 ? -6.183 2.165 5.211 1.00 90.56 167 ARG A CA 1
ATOM 1353 C C . ARG A 1 167 ? -5.586 2.602 6.551 1.00 90.56 167 ARG A C 1
ATOM 1355 O O . ARG A 1 167 ? -6.251 2.498 7.583 1.00 90.56 167 ARG A O 1
ATOM 1362 N N . ILE A 1 168 ? -4.347 3.091 6.541 1.00 92.38 168 ILE A N 1
ATOM 1363 C CA . ILE A 1 168 ? -3.638 3.608 7.722 1.00 92.38 168 ILE A CA 1
ATOM 1364 C C . ILE A 1 168 ? -4.386 4.804 8.320 1.00 92.38 168 ILE A C 1
ATOM 1366 O O . ILE A 1 168 ? -4.550 4.876 9.538 1.00 92.38 168 ILE A O 1
ATOM 1370 N N . GLU A 1 169 ? -4.889 5.710 7.486 1.00 95.25 169 GLU A N 1
ATOM 1371 C CA . GLU A 1 169 ? -5.709 6.846 7.902 1.00 95.25 169 GLU A CA 1
ATOM 1372 C C . GLU A 1 169 ? -6.979 6.365 8.612 1.00 95.25 169 GLU A C 1
ATOM 1374 O O . GLU A 1 169 ? -7.234 6.754 9.753 1.00 95.25 169 GLU A O 1
ATOM 1379 N N . GLY A 1 170 ? -7.716 5.424 8.012 1.00 94.06 170 GLY A N 1
ATOM 1380 C CA . GLY A 1 170 ? -8.896 4.822 8.637 1.00 94.06 170 GLY A CA 1
ATOM 1381 C C . GLY A 1 170 ? -8.590 4.160 9.989 1.00 94.06 170 GLY A C 1
ATOM 1382 O O . GLY A 1 170 ? -9.313 4.368 10.970 1.00 94.06 170 GLY A O 1
ATOM 1383 N N . LYS A 1 171 ? -7.482 3.409 10.083 1.00 92.44 171 LYS A N 1
ATOM 1384 C CA . LYS A 1 171 ? -7.000 2.825 11.350 1.00 92.44 171 LYS A CA 1
ATOM 1385 C C . LYS A 1 171 ? -6.679 3.909 12.385 1.00 92.44 171 LYS A C 1
ATOM 1387 O O . LYS A 1 171 ? -7.046 3.755 13.552 1.00 92.44 171 LYS A O 1
ATOM 1392 N N . THR A 1 172 ? -6.040 4.997 11.962 1.00 95.25 172 THR A N 1
ATOM 1393 C CA . THR A 1 172 ? -5.647 6.129 12.816 1.00 95.25 172 THR A CA 1
ATOM 1394 C C . THR A 1 172 ? -6.870 6.843 13.379 1.00 95.25 172 THR A C 1
ATOM 1396 O O . THR A 1 172 ? -6.980 6.985 14.595 1.00 95.25 172 THR A O 1
ATOM 1399 N N . VAL A 1 173 ? -7.841 7.196 12.533 1.00 95.88 173 VAL A N 1
ATOM 1400 C CA . VAL A 1 173 ? -9.107 7.819 12.957 1.00 95.88 173 VAL A CA 1
ATOM 1401 C C . VAL A 1 173 ? -9.874 6.901 13.913 1.00 95.88 173 VAL A C 1
ATOM 1403 O O . VAL A 1 173 ? -10.413 7.342 14.931 1.00 95.88 173 VAL A O 1
ATOM 1406 N N . GLY A 1 174 ? -9.914 5.596 13.631 1.00 93.38 174 GLY A N 1
ATOM 1407 C CA . GLY A 1 174 ? -10.545 4.619 14.519 1.00 93.38 174 GLY A CA 1
ATOM 1408 C C . GLY A 1 174 ? -9.853 4.506 15.882 1.00 93.38 174 GLY A C 1
ATOM 1409 O O . GLY A 1 174 ? -10.522 4.366 16.910 1.00 93.38 174 GLY A O 1
ATOM 1410 N N . LEU A 1 175 ? -8.520 4.560 15.904 1.00 93.81 175 LEU A N 1
ATOM 1411 C CA . LEU A 1 175 ? -7.721 4.542 17.125 1.00 93.81 175 LEU A CA 1
ATOM 1412 C C . LEU A 1 175 ? -7.926 5.815 17.952 1.00 93.81 175 LEU A C 1
ATOM 1414 O O . LEU A 1 175 ? -8.193 5.698 19.148 1.00 93.81 175 LEU A O 1
ATOM 1418 N N . ASP A 1 176 ? -7.866 6.989 17.326 1.00 95.81 176 ASP A N 1
ATOM 1419 C CA . ASP A 1 176 ? -8.070 8.285 17.978 1.00 95.81 176 ASP A CA 1
ATOM 1420 C C . ASP A 1 176 ? -9.438 8.350 18.674 1.00 95.81 176 ASP A C 1
ATOM 1422 O O . ASP A 1 176 ? -9.531 8.553 19.886 1.00 95.81 176 ASP A O 1
ATOM 1426 N N . ASN A 1 177 ? -10.502 7.976 17.958 1.00 94.88 177 ASN A N 1
ATOM 1427 C CA . ASN A 1 177 ? -11.849 7.885 18.520 1.00 94.88 177 ASN A CA 1
ATOM 1428 C C . ASN A 1 177 ? -11.955 6.911 19.710 1.00 94.88 177 ASN A C 1
ATOM 1430 O O . ASN A 1 177 ? -12.753 7.120 20.631 1.00 94.88 177 ASN A O 1
ATOM 1434 N N . ARG A 1 178 ? -11.199 5.802 19.717 1.00 92.25 178 ARG A N 1
ATOM 1435 C CA . ARG A 1 178 ? -11.153 4.890 20.878 1.00 92.25 178 ARG A CA 1
ATOM 1436 C C . ARG A 1 178 ? -10.401 5.515 22.046 1.00 92.25 178 ARG A C 1
ATOM 1438 O O . ARG A 1 178 ? -10.903 5.458 23.165 1.00 92.25 178 ARG A O 1
ATOM 1445 N N . ILE A 1 179 ? -9.242 6.121 21.797 1.00 93.06 179 ILE A N 1
ATOM 1446 C CA . ILE A 1 179 ? -8.443 6.796 22.827 1.00 93.06 179 ILE A CA 1
ATOM 1447 C C . ILE A 1 179 ? -9.262 7.910 23.482 1.00 93.06 179 ILE A C 1
ATOM 1449 O O . ILE A 1 179 ? -9.345 7.958 24.711 1.00 93.06 179 ILE A O 1
ATOM 1453 N N . PHE A 1 180 ? -9.934 8.742 22.686 1.00 94.69 180 PHE A N 1
ATOM 1454 C CA . PHE A 1 180 ? -10.807 9.801 23.181 1.00 94.69 180 PHE A CA 1
ATOM 1455 C C . PHE A 1 180 ? -11.919 9.243 24.078 1.00 94.69 180 PHE A C 1
ATOM 1457 O O . PHE A 1 180 ? -12.067 9.663 25.226 1.00 94.69 180 PHE A O 1
ATOM 1464 N N . ARG A 1 181 ? -12.656 8.223 23.612 1.00 91.94 181 ARG A N 1
ATOM 1465 C CA . ARG A 1 181 ? -13.724 7.585 24.405 1.00 91.94 181 ARG A CA 1
ATOM 1466 C C . ARG A 1 181 ? -13.211 6.959 25.699 1.00 91.94 181 ARG A C 1
ATOM 1468 O O . ARG A 1 181 ? -13.861 7.106 26.733 1.00 91.94 181 ARG A O 1
ATOM 1475 N N . ASN A 1 182 ? -12.072 6.271 25.660 1.00 90.38 182 ASN A N 1
ATOM 1476 C CA . ASN A 1 182 ? -11.467 5.668 26.848 1.00 90.38 182 ASN A CA 1
ATOM 1477 C C . ASN A 1 182 ? -11.038 6.738 27.854 1.00 90.38 182 ASN A C 1
ATOM 1479 O O . ASN A 1 182 ? -11.331 6.616 29.041 1.00 90.38 182 ASN A O 1
ATOM 1483 N N . THR A 1 183 ? -10.444 7.828 27.374 1.00 92.25 183 THR A N 1
ATOM 1484 C CA . THR A 1 183 ? -10.064 8.976 28.205 1.00 92.25 183 THR A CA 1
ATOM 1485 C C . THR A 1 183 ? -11.289 9.608 28.871 1.00 92.25 183 THR A C 1
ATOM 1487 O O . THR A 1 183 ? -11.296 9.825 30.082 1.00 92.25 183 THR A O 1
ATOM 1490 N N . GLU A 1 184 ? -12.368 9.838 28.119 1.00 93.06 184 GLU A N 1
ATOM 1491 C CA . GLU A 1 184 ? -13.622 10.380 28.659 1.00 93.06 184 GLU A CA 1
ATOM 1492 C C . GLU A 1 184 ? -14.308 9.431 29.653 1.00 93.06 184 GLU A C 1
ATOM 1494 O O . GLU A 1 184 ? -14.907 9.879 30.631 1.00 93.06 184 GLU A O 1
ATOM 1499 N N . ARG A 1 185 ? -14.223 8.112 29.441 1.00 89.69 185 ARG A N 1
ATOM 1500 C CA . ARG A 1 185 ? -14.718 7.115 30.402 1.00 89.69 185 ARG A CA 1
ATOM 1501 C C . ARG A 1 185 ? -13.908 7.132 31.693 1.00 89.69 185 ARG A C 1
ATOM 1503 O O . ARG A 1 185 ? -14.517 7.152 32.758 1.00 89.69 185 ARG A O 1
ATOM 1510 N N . LEU A 1 186 ? -12.579 7.177 31.604 1.00 89.44 186 LEU A N 1
ATOM 1511 C CA . LEU A 1 186 ? -11.692 7.258 32.767 1.00 89.44 186 LEU A CA 1
ATOM 1512 C C . LEU A 1 186 ? -11.972 8.510 33.605 1.00 89.44 186 LEU A C 1
ATOM 1514 O O . LEU A 1 186 ? -12.121 8.398 34.816 1.00 89.44 186 LEU A O 1
ATOM 1518 N N . LYS A 1 187 ? -12.163 9.679 32.978 1.00 91.00 187 LYS A N 1
ATOM 1519 C CA . LYS A 1 187 ? -12.533 10.924 33.684 1.00 91.00 187 LYS A CA 1
ATOM 1520 C C . LYS A 1 187 ? -13.824 10.811 34.507 1.00 91.00 187 LYS A C 1
ATOM 1522 O O . LYS A 1 187 ? -13.995 11.545 35.478 1.00 91.00 187 LYS A O 1
ATOM 1527 N N . LYS A 1 188 ? -14.748 9.933 34.103 1.00 88.12 188 LYS A N 1
ATOM 1528 C CA . LYS A 1 188 ? -16.040 9.713 34.776 1.00 88.12 188 LYS A CA 1
ATOM 1529 C C . LYS A 1 188 ? -15.959 8.717 35.932 1.00 88.12 188 LYS A C 1
ATOM 1531 O O . LYS A 1 188 ? -16.916 8.624 36.695 1.00 88.12 188 LYS A O 1
ATOM 1536 N N . ILE A 1 189 ? -14.866 7.965 36.049 1.00 81.94 189 ILE A N 1
ATOM 1537 C CA . ILE A 1 189 ? -14.617 7.057 37.168 1.00 81.94 189 ILE A CA 1
ATOM 1538 C C . ILE A 1 189 ? -13.854 7.873 38.218 1.00 81.94 189 ILE A C 1
ATOM 1540 O O . ILE A 1 189 ? -12.636 8.005 38.144 1.00 81.94 189 ILE A O 1
ATOM 1544 N N . LYS A 1 190 ? -14.598 8.491 39.139 1.00 61.94 190 LYS A N 1
ATOM 1545 C CA . LYS A 1 190 ? -14.073 9.113 40.362 1.00 61.94 190 LYS A CA 1
ATOM 1546 C C . LYS A 1 190 ? -14.393 8.231 41.553 1.00 61.94 190 LYS A C 1
ATOM 1548 O O . LYS A 1 190 ? -15.519 7.685 41.575 1.00 61.94 190 LYS A O 1
#

InterPro domains:
  IPR000727 Target SNARE coiled-coil homology domain [PS50192] (127-189)
  IPR000727 Target SNARE coiled-coil homology domain [SM00397] (122-189)

Sequence (190 aa):
MIFVEKLANTERHLDVSKGHSLRAEDKTDELKQLNKSIFRPVITWNKDAKRAAQEAKIQSRYDDERDEREKAMMDIRETQNRLGKATTYGADDDELMGGRRMRTAEQLNQRKEQRKRFQFEATASDDELEDELDDNLDEVGDAVKRLKALGMTMGQELDSQNERITRIEGKTVGLDNRIFRNTERLKKIK

Secondary structure (DSSP, 8-state):
-HHHHHHHHHHHHHHHHHHHHHHHHHHHHHHHHHTS-TTS----S-HHHHHHHHHHHHHHHHHHHHHHHHHHHHHHHHHHHHHHHHHTTT--HHHHTT------HHHHHHHHHHHTTT-SS--HHHHHHHHHHHHHHHHHHHHHHHHHHHHHHHHHHHHHHHHHHHHHHHHHHHHHHHHHHHHHHHHH--

pLDDT: mean 82.76, std 10.22, range [50.12, 95.88]

Organism: Coprinellus micaceus (NCBI:txid71717)